Protein 9MRC (pdb70)

Structure (mmCIF, N/CA/C/O backbone):
data_9MRC
#
_entry.id   9MRC
#
_cell.length_a   84.290
_cell.length_b   96.930
_cell.length_c   65.750
_cell.angle_alpha   90.000
_cell.angle_beta   90.000
_cell.angle_gamma   90.000
#
_symmetry.space_group_name_H-M   'C 2 2 21'
#
loop_
_entity.id
_entity.type
_entity.pdbx_description
1 polymer 'exodeoxyribonuclease III'
2 water water
#
loop_
_atom_site.group_PDB
_atom_site.id
_atom_site.type_symbol
_atom_site.label_atom_id
_atom_site.label_alt_id
_atom_site.label_comp_id
_atom_site.label_asym_id
_atom_site.label_entity_id
_atom_site.label_seq_id
_atom_site.pdbx_PDB_ins_code
_atom_site.Cartn_x
_atom_site.Cartn_y
_atom_site.Cartn_z
_atom_site.occupancy
_atom_site.B_iso_or_equiv
_atom_site.auth_seq_id
_atom_site.auth_comp_id
_atom_site.auth_asym_id
_atom_site.auth_atom_id
_atom_site.pdbx_PDB_model_num
ATOM 1 N N . SER A 1 3 ? -31.68312 4.09709 -14.05488 1.000 39.81524 52 SER A N 1
ATOM 2 C CA . SER A 1 3 ? -30.94532 3.59194 -15.20760 1.000 34.21717 52 SER A CA 1
ATOM 3 C C . SER A 1 3 ? -31.27387 2.12472 -15.44290 1.000 32.76128 52 SER A C 1
ATOM 4 O O . SER A 1 3 ? -31.40642 1.32890 -14.50392 1.000 32.64583 52 SER A O 1
ATOM 11 N N . GLU A 1 4 ? -31.41906 1.76556 -16.71090 1.000 31.20652 53 GLU A N 1
ATOM 12 C CA . GLU A 1 4 ? -31.68792 0.39801 -17.11552 1.000 34.68112 53 GLU A CA 1
ATOM 13 C C . GLU A 1 4 ? -30.44189 -0.30505 -17.62515 1.000 33.39307 53 GLU A C 1
ATOM 14 O O . GLU A 1 4 ? -30.53431 -1.44656 -18.08772 1.000 34.70457 53 GLU A O 1
ATOM 26 N N . GLU A 1 5 ? -29.27950 0.34343 -17.55000 1.000 26.00488 54 GLU A N 1
ATOM 27 C CA . GLU A 1 5 ? -28.05228 -0.26832 -18.02743 1.000 20.40624 54 GLU A CA 1
ATOM 28 C C . GLU A 1 5 ? -27.51204 -1.26418 -17.01083 1.000 20.89058 54 GLU A C 1
ATOM 29 O O . GLU A 1 5 ? -27.77303 -1.18515 -15.80512 1.000 23.64299 54 GLU A O 1
ATOM 41 N N . GLU A 1 6 ? -26.76050 -2.22042 -17.52808 1.000 24.06533 55 GLU A N 1
ATOM 42 C CA . GLU A 1 6 ? -26.26755 -3.30976 -16.71330 1.000 21.96367 55 GLU A CA 1
ATOM 43 C C . GLU A 1 6 ? -25.23120 -2.83635 -15.71030 1.000 17.49565 55 GLU A C 1
ATOM 44 O O . GLU A 1 6 ? -24.35737 -2.02569 -16.01007 1.000 17.15832 55 GLU A O 1
ATOM 56 N N . THR A 1 7 ? -25.30891 -3.39170 -14.50854 1.000 16.43686 56 THR A N 1
ATOM 57 C CA . THR A 1 7 ? -24.28784 -3.21501 -13.50009 1.000 15.12212 56 THR A CA 1
ATOM 58 C C . THR A 1 7 ? -23.79391 -4.59562 -13.08184 1.000 15.76292 56 THR A C 1
ATOM 59 O O . THR A 1 7 ? -24.58380 -5.53068 -12.95471 1.000 18.39223 56 THR A O 1
ATOM 70 N N . LEU A 1 8 ? -22.48010 -4.72827 -12.94750 1.000 14.03862 57 LEU A N 1
ATOM 71 C CA . LEU A 1 8 ? -21.87240 -5.95360 -12.46180 1.000 15.04712 57 LEU A CA 1
ATOM 72 C C . LEU A 1 8 ? -21.76841 -5.90026 -10.94252 1.000 18.34942 57 LEU A C 1
ATOM 73 O O . LEU A 1 8 ? -21.27787 -4.91165 -10.38951 1.000 16.13269 57 LEU A O 1
ATOM 89 N N . VAL A 1 9 ? -22.20915 -6.96513 -10.27233 1.000 13.32766 58 VAL A N 1
ATOM 90 C CA . VAL A 1 9 ? -22.08978 -7.07599 -8.81657 1.000 12.15725 58 VAL A CA 1
ATOM 91 C C . VAL A 1 9 ? -21.22948 -8.29462 -8.51976 1.000 13.10127 58 VAL A C 1
ATOM 92 O O . VAL A 1 9 ? -21.67987 -9.43189 -8.70431 1.000 14.49422 58 VAL A O 1
ATOM 105 N N . PHE A 1 10 ? -2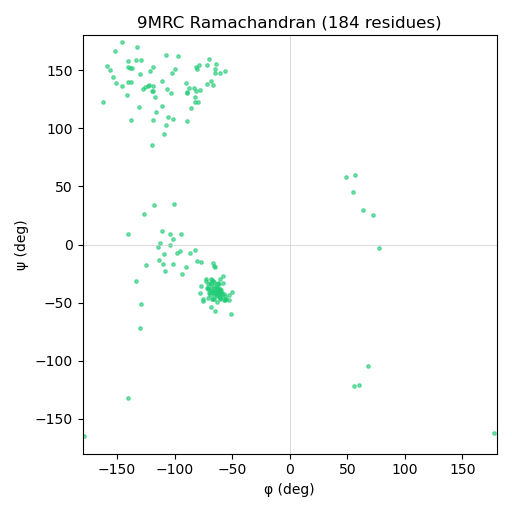0.00012 -8.06130 -8.07926 1.000 13.27112 59 PHE A N 1
ATOM 106 C CA . PHE A 1 10 ? -19.09422 -9.12715 -7.67677 1.000 14.82056 59 PHE A CA 1
ATOM 107 C C . PHE A 1 10 ? -19.42319 -9.51899 -6.23742 1.000 14.26288 59 PHE A C 1
ATOM 108 O O . PHE A 1 10 ? -19.52774 -8.65378 -5.38213 1.000 14.67797 59 PHE A O 1
ATOM 125 N N . PHE A 1 11 ? -19.65731 -10.80992 -5.99621 1.000 14.16433 60 PHE A N 1
ATOM 126 C CA . PHE A 1 11 ? -20.05891 -11.25036 -4.66182 1.000 15.66790 60 PHE A CA 1
ATOM 127 C C . PHE A 1 11 ? -19.24246 -12.46391 -4.26556 1.000 14.03363 60 PHE A C 1
ATOM 128 O O . PHE A 1 11 ? -18.68156 -13.16616 -5.11252 1.000 13.57108 60 PHE A O 1
ATOM 145 N N . ASP A 1 12 ? -19.17510 -12.68572 -2.95552 1.000 14.34716 61 ASP A N 1
ATOM 146 C CA . ASP A 1 12 ? -18.37134 -13.74607 -2.39165 1.000 12.39441 61 ASP A CA 1
ATOM 147 C C . ASP A 1 12 ? -18.90895 -14.05595 -1.01006 1.000 15.71118 61 ASP A C 1
ATOM 148 O O . ASP A 1 12 ? -19.54054 -13.21655 -0.36660 1.000 13.75499 61 ASP A O 1
ATOM 157 N N . LEU A 1 13 ? -18.68058 -15.28861 -0.59916 1.000 15.95933 62 LEU A N 1
ATOM 158 C CA . LEU A 1 13 ? -19.06038 -15.79523 0.71685 1.000 16.80055 62 LEU A CA 1
ATOM 159 C C . LEU A 1 13 ? -17.82531 -16.29329 1.44064 1.000 17.64640 62 LEU A C 1
ATOM 160 O O . LEU A 1 13 ? -16.90604 -16.81198 0.80925 1.000 19.31760 62 LEU A O 1
ATOM 176 N N . GLU A 1 14 ? -17.83316 -16.19369 2.76043 1.000 16.02555 63 GLU A N 1
ATOM 177 C CA . GLU A 1 14 ? -17.03507 -17.05487 3.59918 1.000 15.69262 63 GLU A CA 1
ATOM 178 C C . GLU A 1 14 ? -18.00982 -17.95909 4.33854 1.000 14.48625 63 GLU A C 1
ATOM 179 O O . GLU A 1 14 ? -19.09175 -17.52092 4.74086 1.000 14.57957 63 GLU A O 1
ATOM 191 N N . THR A 1 15 ? -17.63283 -19.21478 4.49202 1.000 14.50221 64 THR A N 1
ATOM 192 C CA . THR A 1 15 ? -18.56593 -20.24170 4.93971 1.000 18.21738 64 THR A CA 1
ATOM 193 C C . THR A 1 15 ? -17.93850 -21.07749 6.03831 1.000 16.30151 64 THR A C 1
ATOM 194 O O . THR A 1 15 ? -16.73014 -21.03072 6.27973 1.000 15.95679 64 THR A O 1
ATOM 205 N N . THR A 1 16 ? -18.77062 -21.91791 6.66361 1.000 16.00846 65 THR A N 1
ATOM 206 C CA . THR A 1 16 ? -18.30246 -22.74406 7.78222 1.000 14.79267 65 THR A CA 1
ATOM 207 C C . THR A 1 16 ? -17.54977 -23.98271 7.33647 1.000 17.17737 65 THR A C 1
ATOM 208 O O . THR A 1 16 ? -16.89243 -24.62639 8.16177 1.000 17.05528 65 THR A O 1
ATOM 219 N N . GLY A 1 17 ? -17.64539 -24.34087 6.06666 1.000 17.77356 66 GLY A N 1
ATOM 220 C CA . GLY A 1 17 ? -16.99617 -25.52599 5.57832 1.000 17.64579 66 GLY A CA 1
ATOM 221 C C . GLY A 1 17 ? -17.23994 -25.67027 4.09255 1.000 20.02332 66 GLY A C 1
ATOM 222 O O . GLY A 1 17 ? -17.71533 -24.75457 3.42390 1.000 19.05935 66 GLY A O 1
ATOM 226 N N . LEU A 1 18 ? -16.96234 -26.86160 3.59325 1.000 20.08400 67 LEU A N 1
ATOM 227 C CA . LEU A 1 18 ? -16.94710 -27.08397 2.15287 1.000 20.62101 67 LEU A CA 1
ATOM 228 C C . LEU A 1 18 ? -18.15789 -27.82858 1.60794 1.000 20.35961 67 LEU A C 1
ATOM 229 O O . LEU A 1 18 ? -18.23045 -28.04049 0.39426 1.000 19.22003 67 LEU A O 1
ATOM 245 N N . ASP A 1 19 ? -19.11756 -28.21475 2.44886 1.000 19.79910 68 ASP A N 1
ATOM 246 C CA . ASP A 1 19 ? -20.27154 -28.98720 2.00609 1.000 20.79422 68 ASP A CA 1
ATOM 247 C C . ASP A 1 19 ? -21.36219 -28.00949 1.58862 1.000 18.42156 68 ASP A C 1
ATOM 248 O O . ASP A 1 19 ? -22.00051 -27.37627 2.43144 1.000 18.50426 68 ASP A O 1
ATOM 257 N N . THR A 1 20 ? -21.57431 -27.87633 0.27660 1.000 17.13284 69 THR A N 1
ATOM 258 C CA . THR A 1 20 ? -22.49725 -26.84976 -0.19651 1.000 18.36385 69 THR A CA 1
ATOM 259 C C . THR A 1 20 ? -23.93375 -27.10971 0.21472 1.000 16.84994 69 THR A C 1
ATOM 260 O O . THR A 1 20 ? -24.76365 -26.19849 0.10965 1.000 16.36609 69 THR A O 1
ATOM 271 N N . SER A 1 21 ? -24.26781 -28.34777 0.60308 1.000 19.14256 70 SER A N 1
ATOM 272 C CA . SER A 1 21 ? -25.61270 -28.66031 1.02016 1.000 17.80576 70 SER A CA 1
ATOM 273 C C . SER A 1 21 ? -25.84787 -28.38162 2.49762 1.000 16.26878 70 SER A C 1
ATOM 274 O O . SER A 1 21 ? -27.00864 -28.42978 2.93536 1.000 17.34745 70 SER A O 1
ATOM 282 N N . ARG A 1 22 ? -24.79458 -28.03432 3.24146 1.000 18.00046 71 ARG A N 1
ATOM 283 C CA . ARG A 1 22 ? -24.90686 -27.89663 4.68423 1.000 20.26172 71 ARG A CA 1
ATOM 284 C C . ARG A 1 22 ? -24.28111 -26.64766 5.29408 1.000 17.91706 71 ARG A C 1
ATOM 285 O O . ARG A 1 22 ? -24.75837 -26.16414 6.32683 1.000 16.13733 71 ARG A O 1
ATOM 306 N N . CYS A 1 23 ? -23.20628 -26.14444 4.70691 1.000 20.05490 72 CYS A N 1
ATOM 307 C CA . CYS A 1 23 ? -22.42182 -25.11175 5.38048 1.000 17.10621 72 CYS A CA 1
ATOM 308 C C . CYS A 1 23 ? -23.26289 -23.85247 5.53566 1.000 15.44110 72 CYS A C 1
ATOM 309 O O . CYS A 1 23 ? -24.19515 -23.59347 4.76393 1.000 16.11967 72 CYS A O 1
ATOM 317 N N . ASP A 1 24 ? -22.96769 -23.09181 6.58505 1.000 12.66719 73 ASP A N 1
ATOM 318 C CA . ASP A 1 24 ? -23.59751 -21.80614 6.80026 1.000 12.91243 73 ASP A CA 1
ATOM 319 C C . ASP A 1 24 ? -22.68077 -20.70342 6.27536 1.000 15.44157 73 ASP A C 1
ATOM 320 O O . ASP A 1 24 ? -21.47478 -20.89198 6.04782 1.000 15.93432 73 ASP A O 1
ATOM 329 N N . ILE A 1 25 ? -23.27142 -19.55489 6.06809 1.000 14.16136 74 ILE A N 1
ATOM 330 C CA . ILE A 1 25 ? -22.54574 -18.36329 5.62688 1.000 14.82585 74 ILE A CA 1
ATOM 331 C C . ILE A 1 25 ? -22.05635 -17.59126 6.85215 1.000 17.94810 74 ILE A C 1
ATOM 332 O O . ILE A 1 25 ? -22.83631 -17.31374 7.77131 1.000 18.38741 74 ILE A O 1
ATOM 348 N N . VAL A 1 26 ? -20.77040 -17.23360 6.86263 1.000 12.72627 75 VAL A N 1
ATOM 349 C CA . VAL A 1 26 ? -20.23023 -16.40436 7.92808 1.000 12.58239 75 VAL A CA 1
ATOM 350 C C . VAL A 1 26 ? -19.91787 -15.00716 7.44300 1.000 14.65047 75 VAL A C 1
ATOM 351 O O . VAL A 1 26 ? -19.88110 -14.08053 8.26836 1.000 15.42940 75 VAL A O 1
ATOM 364 N N . GLN A 1 27 ? -19.71754 -14.81622 6.13831 1.000 14.85114 76 GLN A N 1
ATOM 365 C CA . GLN A 1 27 ? -19.48779 -13.49319 5.57581 1.000 13.25391 76 GLN A CA 1
ATOM 366 C C . GLN A 1 27 ? -20.12269 -13.44794 4.19778 1.000 10.66564 76 GLN A C 1
ATOM 367 O O . GLN A 1 27 ? -20.03483 -14.41117 3.42758 1.000 14.17545 76 GLN A O 1
ATOM 381 N N . LEU A 1 28 ? -20.81075 -12.34061 3.91720 1.000 12.85775 77 LEU A N 1
ATOM 382 C CA . LEU A 1 28 ? -21.50910 -12.13568 2.66674 1.000 14.87837 77 LEU A CA 1
ATOM 383 C C . LEU A 1 28 ? -21.08467 -10.75927 2.18755 1.000 13.60206 77 LEU A C 1
ATOM 384 O O . LEU A 1 28 ? -21.28565 -9.77729 2.90096 1.000 14.24132 77 LEU A O 1
ATOM 400 N N . SER A 1 29 ? -20.45308 -10.69379 1.03079 1.000 12.57827 78 SER A N 1
ATOM 401 C CA . SER A 1 29 ? -19.87156 -9.44175 0.56902 1.000 13.50703 78 SER A CA 1
ATOM 402 C C . SER A 1 29 ? -20.11500 -9.25838 -0.91696 1.000 13.08484 78 SER A C 1
ATOM 403 O O . SER A 1 29 ? -20.25389 -10.22929 -1.66147 1.000 13.56065 78 SER A O 1
ATOM 411 N N . ALA A 1 30 ? -20.17279 -7.98687 -1.32513 1.000 11.17403 79 ALA A N 1
ATOM 412 C CA . ALA A 1 30 ? -20.43320 -7.66370 -2.72595 1.000 12.58246 79 ALA A CA 1
ATOM 413 C C . ALA A 1 30 ? -19.87306 -6.26847 -2.99340 1.000 13.19380 79 ALA A C 1
ATOM 414 O O . ALA A 1 30 ? -19.88965 -5.39337 -2.12866 1.000 14.64046 79 ALA A O 1
ATOM 421 N N . ILE A 1 31 ? -19.45161 -6.05138 -4.23866 1.000 12.71606 80 ILE A N 1
ATOM 422 C CA . ILE A 1 31 ? -19.04884 -4.72870 -4.68351 1.000 12.06204 80 ILE A CA 1
ATOM 423 C C . ILE A 1 31 ? -19.61447 -4.51570 -6.08693 1.000 14.85242 80 ILE A C 1
ATOM 424 O O . ILE A 1 31 ? -19.69867 -5.45070 -6.89448 1.000 14.27036 80 ILE A O 1
ATOM 440 N N . SER A 1 32 ? -20.09684 -3.31392 -6.33626 1.000 14.59262 81 SER A N 1
ATOM 441 C CA . SER A 1 32 ? -20.58659 -2.93933 -7.66351 1.000 14.48453 81 SER A CA 1
ATOM 442 C C . SER A 1 32 ? -20.07975 -1.53725 -7.93235 1.000 15.25601 81 SER A C 1
ATOM 443 O O . SER A 1 32 ? -20.56269 -0.58809 -7.31527 1.000 17.21567 81 SER A O 1
ATOM 451 N N . GLY A 1 33 ? -19.10305 -1.41196 -8.81806 1.000 18.22686 82 GLY A N 1
ATOM 452 C CA . GLY A 1 33 ? -18.43682 -0.11662 -8.95451 1.000 17.56856 82 GLY A CA 1
ATOM 453 C C . GLY A 1 33 ? -17.80215 0.25941 -7.61764 1.000 18.74747 82 GLY A C 1
ATOM 454 O O . GLY A 1 33 ? -16.93438 -0.44522 -7.09477 1.000 17.44928 82 GLY A O 1
ATOM 458 N N . ALA A 1 34 ? -18.20718 1.39430 -7.05761 1.000 16.28575 83 ALA A N 1
ATOM 459 C CA . ALA A 1 34 ? -17.67477 1.83774 -5.77238 1.000 15.29669 83 ALA A CA 1
ATOM 460 C C . ALA A 1 34 ? -18.55096 1.43233 -4.58932 1.000 19.47233 83 ALA A C 1
ATOM 461 O O . ALA A 1 34 ? -18.17206 1.68422 -3.43264 1.000 18.32472 83 ALA A O 1
ATOM 468 N N . GLN A 1 35 ? -19.71782 0.85137 -4.84777 1.000 14.96178 84 GLN A N 1
ATOM 469 C CA . GLN A 1 35 ? -20.67753 0.51958 -3.80398 1.000 13.53758 84 GLN A CA 1
ATOM 470 C C . GLN A 1 35 ? -20.26187 -0.79504 -3.17143 1.000 13.69913 84 GLN A C 1
ATOM 471 O O . GLN A 1 35 ? -19.99701 -1.76412 -3.88410 1.000 13.79464 84 GLN A O 1
ATOM 485 N N . VAL A 1 36 ? -20.22550 -0.84016 -1.83494 1.000 13.83436 85 VAL A N 1
ATOM 486 C CA . VAL A 1 36 ? -19.76685 -2.03670 -1.12885 1.000 14.65341 85 VAL A CA 1
ATOM 487 C C . VAL A 1 36 ? -20.79706 -2.46207 -0.09695 1.000 13.76197 85 VAL A C 1
ATOM 488 O O . VAL A 1 36 ? -21.32933 -1.61577 0.63028 1.000 12.41177 85 VAL A O 1
ATOM 501 N N . PHE A 1 37 ? -21.09879 -3.76528 -0.08093 1.000 14.89078 86 PHE A N 1
ATOM 502 C CA . PHE A 1 37 ? -21.92617 -4.43618 0.90828 1.000 14.79458 86 PHE A CA 1
ATOM 503 C C . PHE A 1 37 ? -21.08571 -5.50457 1.57485 1.000 14.96688 86 PHE A C 1
ATOM 504 O O . PHE A 1 37 ? -20.40620 -6.27310 0.89071 1.000 13.53827 86 PHE A O 1
ATOM 521 N N . SER A 1 38 ? -21.10075 -5.56949 2.89724 1.000 13.62311 87 SER A N 1
ATOM 522 C CA . SER A 1 38 ? -20.34238 -6.64881 3.52588 1.000 15.12068 87 SER A CA 1
ATOM 523 C C . SER A 1 38 ? -20.81574 -6.82804 4.93934 1.000 14.00855 87 SER A C 1
ATOM 524 O O . SER A 1 38 ? -20.78364 -5.87618 5.72819 1.000 15.69013 87 SER A O 1
ATOM 532 N N . VAL A 1 39 ? -21.25660 -8.04436 5.26907 1.000 15.77573 88 VAL A N 1
ATOM 533 C CA . VAL A 1 39 ? -21.71658 -8.31296 6.61693 1.000 14.77965 88 VAL A CA 1
ATOM 534 C C . VAL A 1 39 ? -21.18352 -9.66023 7.06294 1.000 16.87233 88 VAL A C 1
ATOM 535 O O . VAL A 1 39 ? -20.90233 -10.55359 6.25664 1.000 15.02218 88 VAL A O 1
ATOM 548 N N . TYR A 1 40 ? -21.01296 -9.77411 8.35868 1.000 13.37971 89 TYR A N 1
ATOM 549 C CA . TYR A 1 40 ? -20.71435 -11.02408 9.01523 1.000 16.83198 89 TYR A CA 1
ATOM 550 C C . TYR A 1 40 ? -21.99017 -11.58557 9.61857 1.000 14.66462 89 TYR A C 1
ATOM 551 O O . TYR A 1 40 ? -22.87398 -10.84040 10.03179 1.000 15.20021 89 TYR A O 1
ATOM 569 N N . LEU A 1 41 ? -22.04941 -12.90376 9.70825 1.000 16.53154 90 LEU A N 1
ATOM 570 C CA . LEU A 1 41 ? -23.18227 -13.61047 10.28965 1.000 16.07789 90 LEU A CA 1
ATOM 571 C C . LEU A 1 41 ? -22.66118 -14.60709 11.31698 1.000 16.99932 90 LEU A C 1
ATOM 572 O O . LEU A 1 41 ? -21.58672 -15.18867 11.14569 1.000 16.30256 90 LEU A O 1
ATOM 588 N N . LEU A 1 42 ? -23.44593 -14.82805 12.37084 1.000 14.47487 91 LEU A N 1
ATOM 589 C CA . LEU A 1 42 ? -23.09084 -15.81704 13.36379 1.000 17.14836 91 LEU A CA 1
ATOM 590 C C . LEU A 1 42 ? -23.61172 -17.16420 12.87923 1.000 16.28040 91 LEU A C 1
ATOM 591 O O . LEU A 1 42 ? -24.83207 -17.32252 12.70076 1.000 17.75790 91 LEU A O 1
ATOM 607 N N . PRO A 1 43 ? -22.75298 -18.13402 12.63160 1.000 15.62828 92 PRO A N 1
ATOM 608 C CA . PRO A 1 43 ? -23.23132 -19.37470 12.01350 1.000 15.50794 92 PRO A CA 1
ATOM 609 C C . PRO A 1 43 ? -24.05039 -20.20395 12.97894 1.000 19.39054 92 PRO A C 1
ATOM 610 O O . PRO A 1 43 ? -23.88703 -20.12560 14.20136 1.000 17.26880 92 PRO A O 1
ATOM 621 N N . ARG A 1 44 ? -24.92952 -21.01199 12.40263 1.000 16.12142 93 ARG A N 1
ATOM 622 C CA . ARG A 1 44 ? -25.78265 -21.93552 13.12270 1.000 20.16155 93 ARG A CA 1
ATOM 623 C C . ARG A 1 44 ? -25.17000 -23.32035 13.19035 1.000 19.17909 93 ARG A C 1
ATOM 624 O O . ARG A 1 44 ? -25.82216 -24.26597 13.64310 1.000 21.51055 93 ARG A O 1
ATOM 645 N N . CYS A 1 45 ? -23.92316 -23.45493 12.77310 1.000 18.29496 94 CYS A N 1
ATOM 646 C CA . CYS A 1 45 ? -23.21094 -24.72114 12.83586 1.000 17.08768 94 CYS A CA 1
ATOM 647 C C . CYS A 1 45 ? -21.75618 -24.41380 13.12394 1.000 17.72768 94 CYS A C 1
ATOM 648 O O . CYS A 1 45 ? -21.32139 -23.24904 13.12164 1.000 21.56310 94 CYS A O 1
ATOM 656 N N . CYS A 1 46 ? -20.99587 -25.47616 13.33196 1.000 15.21763 95 CYS A N 1
ATOM 657 C CA . CYS A 1 46 ? -19.58749 -25.33932 13.66829 1.000 15.54529 95 CYS A CA 1
ATOM 658 C C . CYS A 1 46 ? -18.78827 -24.88525 12.45591 1.000 23.79284 95 CYS A C 1
ATOM 659 O O . CYS A 1 46 ? -19.02140 -25.32046 11.33231 1.000 18.88990 95 CYS A O 1
ATOM 667 N N . ILE A 1 47 ? -17.86267 -23.96752 12.68712 1.000 18.14562 96 ILE A N 1
ATOM 668 C CA . ILE A 1 47 ? -16.84503 -23.63073 11.70408 1.000 17.09610 96 ILE A CA 1
ATOM 669 C C . ILE A 1 47 ? -15.74308 -24.66323 11.82541 1.000 21.64286 96 ILE A C 1
ATOM 670 O O . ILE A 1 47 ? -15.14475 -24.82001 12.89842 1.000 20.65815 96 ILE A O 1
ATOM 686 N N . THR A 1 48 ? -15.45275 -25.34839 10.72173 1.000 19.42932 97 THR A N 1
ATOM 687 C CA . THR A 1 48 ? -14.41821 -26.36042 10.74640 1.000 19.79090 97 THR A CA 1
ATOM 688 C C . THR A 1 48 ? -13.05751 -25.74410 11.03436 1.000 20.96302 97 THR A C 1
ATOM 689 O O . THR A 1 48 ? -12.79394 -24.57165 10.76980 1.000 20.30257 97 THR A O 1
ATOM 700 N N . GLU A 1 49 ? -12.16888 -26.57628 11.56989 1.000 22.40555 98 GLU A N 1
ATOM 701 C CA . GLU A 1 49 ? -10.79966 -26.13200 11.80498 1.000 28.97762 98 GLU A CA 1
ATOM 702 C C . GLU A 1 49 ? -10.17671 -25.63387 10.51525 1.000 28.68970 98 GLU A C 1
ATOM 703 O O . GLU A 1 49 ? -9.56850 -24.56414 10.49581 1.000 26.47050 98 GLU A O 1
ATOM 715 N N . GLY A 1 50 ? -10.37649 -26.36561 9.41796 1.000 25.37138 99 GLY A N 1
ATOM 716 C CA . GLY A 1 50 ? -9.84310 -25.94106 8.13105 1.000 27.87423 99 GLY A CA 1
ATOM 717 C C . GLY A 1 50 ? -10.39629 -24.61312 7.65686 1.000 29.95049 99 GLY A C 1
ATOM 718 O O . GLY A 1 50 ? -9.66061 -23.78817 7.11101 1.000 26.60722 99 GLY A O 1
ATOM 722 N N . ALA A 1 51 ? -11.70140 -24.38908 7.83524 1.000 22.41355 100 ALA A N 1
ATOM 723 C CA . ALA A 1 51 ? -12.27339 -23.09664 7.46705 1.000 21.69523 100 ALA A CA 1
ATOM 724 C C . ALA A 1 51 ? -11.66185 -21.97801 8.29872 1.000 25.74146 100 ALA A C 1
ATOM 725 O O . ALA A 1 51 ? -11.31713 -20.92388 7.77398 1.000 23.85477 100 ALA A O 1
ATOM 732 N N . SER A 1 52 ? -11.45771 -22.22138 9.59591 1.000 21.82672 101 SER A N 1
ATOM 733 C CA . SER A 1 52 ? -10.82182 -21.22286 10.44466 1.000 23.38973 101 SER A CA 1
ATOM 734 C C . SER A 1 52 ? -9.37840 -20.95494 10.02999 1.000 22.74113 101 SER A C 1
ATOM 735 O O . SER A 1 52 ? -8.92237 -19.80802 10.11259 1.000 25.54943 101 SER A O 1
ATOM 743 N N . GLN A 1 53 ? -8.64055 -21.99339 9.60864 1.000 23.19085 102 GLN A N 1
ATOM 744 C CA . GLN A 1 53 ? -7.26165 -21.77961 9.17579 1.000 27.58126 102 GLN A CA 1
ATOM 745 C C . GLN A 1 53 ? -7.22183 -20.87746 7.94505 1.000 31.36853 102 GLN A C 1
ATOM 746 O O . GLN A 1 53 ? -6.33762 -20.02733 7.81462 1.000 31.68121 102 GLN A O 1
ATOM 760 N N . VAL A 1 54 ? -8.19504 -21.03275 7.04532 1.000 28.06402 103 VAL A N 1
ATOM 761 C CA . VAL A 1 54 ? -8.19647 -20.27540 5.79539 1.000 29.27320 103 VAL A CA 1
ATOM 762 C C . VAL A 1 54 ? -8.67923 -18.84178 5.99108 1.000 26.56956 103 VAL A C 1
ATOM 763 O O . VAL A 1 54 ? -8.15311 -17.90358 5.36628 1.000 29.71692 103 VAL A O 1
ATOM 776 N N . THR A 1 55 ? -9.72614 -18.63633 6.79397 1.000 23.67375 104 THR A N 1
ATOM 777 C CA . THR A 1 55 ? -10.33254 -17.32070 6.91172 1.000 22.32733 104 THR A CA 1
ATOM 778 C C . THR A 1 55 ? -9.91931 -16.57033 8.17487 1.000 23.33869 104 THR A C 1
ATOM 779 O O . THR A 1 55 ? -10.16285 -15.36733 8.27238 1.000 24.26551 104 THR A O 1
ATOM 790 N N . GLY A 1 56 ? -9.36218 -17.25931 9.16189 1.000 20.84552 105 GLY A N 1
ATOM 791 C CA . GLY A 1 56 ? -9.15656 -16.65913 10.44417 1.000 21.65554 105 GLY A CA 1
ATOM 792 C C . GLY A 1 56 ? -10.39002 -16.55005 11.30086 1.000 24.22192 105 GLY A C 1
ATOM 793 O O . GLY A 1 56 ? -10.28689 -16.08992 12.45455 1.000 22.47054 105 GLY A O 1
ATOM 797 N N . LEU A 1 57 ? -11.55288 -16.94619 10.78593 1.000 20.11441 106 LEU A N 1
ATOM 798 C CA . LEU A 1 57 ? -12.81007 -16.77689 11.50651 1.000 22.53549 106 LEU A CA 1
ATOM 799 C C . LEU A 1 57 ? -13.06428 -17.97064 12.41502 1.000 19.50453 106 LEU A C 1
ATOM 800 O O . LEU A 1 57 ? -12.89644 -19.12064 11.99842 1.000 20.06954 106 LEU A O 1
ATOM 816 N N . TRP A 1 58 ? -13.46746 -17.68925 13.64639 1.000 17.85090 107 TRP A N 1
ATOM 817 C CA . TRP A 1 58 ? -13.81532 -18.72498 14.60132 1.000 19.18122 107 TRP A CA 1
ATOM 818 C C . TRP A 1 58 ? -14.84250 -18.14112 15.55393 1.000 19.12829 107 TRP A C 1
ATOM 819 O O . TRP A 1 58 ? -15.07533 -16.92845 15.58503 1.000 17.68720 107 TRP A O 1
ATOM 840 N N . VAL A 1 59 ? -15.48279 -19.01414 16.32623 1.000 17.25002 108 VAL A N 1
ATOM 841 C CA . VAL A 1 59 ? -16.55036 -18.61676 17.22516 1.000 19.51953 108 VAL A CA 1
ATOM 842 C C . VAL A 1 59 ? -16.12271 -18.90679 18.65796 1.000 21.66355 108 VAL A C 1
ATOM 843 O O . VAL A 1 59 ? -15.71641 -20.02867 18.98583 1.000 21.52315 108 VAL A O 1
ATOM 856 N N . ASP A 1 60 ? -16.21227 -17.88200 19.49428 1.000 22.06263 109 ASP A N 1
ATOM 857 C CA . ASP A 1 60 ? -15.95555 -17.96472 20.93634 1.000 23.99211 109 ASP A CA 1
ATOM 858 C C . ASP A 1 60 ? -17.32927 -17.80806 21.57248 1.000 19.87727 109 ASP A C 1
ATOM 859 O O . ASP A 1 60 ? -17.82106 -16.68625 21.76118 1.000 23.72124 109 ASP A O 1
ATOM 868 N N . GLY A 1 61 ? -17.97103 -18.93567 21.86705 1.000 25.02415 110 GLY A N 1
ATOM 869 C CA . GLY A 1 61 ? -19.30094 -18.90561 22.44214 1.000 24.44062 110 GLY A CA 1
ATOM 870 C C . GLY A 1 61 ? -20.34086 -18.39290 21.47104 1.000 22.55462 110 GLY A C 1
ATOM 871 O O . GLY A 1 61 ? -20.77507 -19.12086 20.56674 1.000 22.66551 110 GLY A O 1
ATOM 875 N N . SER A 1 62 ? -20.77501 -17.14797 21.66947 1.000 20.16687 111 SER A N 1
ATOM 876 C CA . SER A 1 62 ? -21.70923 -16.46849 20.78034 1.000 22.69154 111 SER A CA 1
ATOM 877 C C . SER A 1 62 ? -21.02741 -15.32956 20.02963 1.000 21.09097 111 SER A C 1
ATOM 878 O O . SER A 1 62 ? -21.69924 -14.52534 19.37884 1.000 18.68900 111 SER A O 1
ATOM 886 N N . THR A 1 63 ? -19.71353 -15.25643 20.09137 1.000 23.58047 112 THR A N 1
ATOM 887 C CA . THR A 1 63 ? -18.98061 -14.12399 19.53788 1.000 20.75011 112 THR A CA 1
ATOM 888 C C . THR A 1 63 ? -18.19147 -14.57235 18.31584 1.000 18.13118 112 THR A C 1
ATOM 889 O O . THR A 1 63 ? -17.35075 -15.45932 18.41266 1.000 21.49029 112 THR A O 1
ATOM 900 N N . LEU A 1 64 ? -18.47604 -13.98956 17.16159 1.000 18.22539 113 LEU A N 1
ATOM 901 C CA . LEU A 1 64 ? -17.65855 -14.29575 16.00067 1.000 17.19043 113 LEU A CA 1
ATOM 902 C C . LEU A 1 64 ? -16.35193 -13.51176 16.10450 1.000 18.71315 113 LEU A C 1
ATOM 903 O O . LEU A 1 64 ? -16.35765 -12.29421 16.37065 1.000 18.74694 113 LEU A O 1
ATOM 919 N N . MET A 1 65 ? -15.24818 -14.20287 15.87526 1.000 20.59955 114 MET A N 1
ATOM 920 C CA . MET A 1 65 ? -13.91577 -13.63325 15.94603 1.000 20.09893 114 MET A CA 1
ATOM 921 C C . MET A 1 65 ? -13.20624 -13.72889 14.61286 1.000 22.75435 114 MET A C 1
ATOM 922 O O . MET A 1 65 ? -13.27005 -14.75597 13.93193 1.000 20.38057 114 MET A O 1
ATOM 936 N N . LEU A 1 66 ? -12.53977 -12.64033 14.24097 1.000 20.24440 115 LEU A N 1
ATOM 937 C CA . LEU A 1 66 ? -11.55835 -12.65338 13.15741 1.000 25.35429 115 LEU A CA 1
ATOM 938 C C . LEU A 1 66 ? -10.20002 -12.53521 13.83715 1.000 26.56280 115 LEU A C 1
ATOM 939 O O . LEU A 1 66 ? -9.82030 -11.45786 14.30443 1.000 25.94401 115 LEU A O 1
ATOM 955 N N . ARG A 1 67 ? -9.49873 -13.64707 13.92883 1.000 25.75528 116 ARG A N 1
ATOM 956 C CA . ARG A 1 67 ? -8.20911 -13.75130 14.63271 1.000 31.04824 116 ARG A CA 1
ATOM 957 C C . ARG A 1 67 ? -8.41869 -13.26916 16.05349 1.000 33.40333 116 ARG A C 1
ATOM 958 O O . ARG A 1 67 ? -9.27969 -13.83465 16.75938 1.000 27.06566 116 ARG A O 1
ATOM 979 N N . GLU A 1 68 ? -7.71168 -12.25804 16.52999 1.000 28.30502 117 GLU A N 1
ATOM 980 C CA . GLU A 1 68 ? -7.77706 -11.85937 17.91356 1.000 33.21439 117 GLU A CA 1
ATOM 981 C C . GLU A 1 68 ? -8.96378 -10.96152 18.21980 1.000 33.75609 117 GLU A C 1
ATOM 982 O O . GLU A 1 68 ? -9.17071 -10.63160 19.39329 1.000 32.09636 117 GLU A O 1
ATOM 994 N N . ARG A 1 69 ? -9.74185 -10.55658 17.21761 1.000 27.05525 118 ARG A N 1
ATOM 995 C CA . ARG A 1 69 ? -10.69720 -9.47142 17.37377 1.000 34.24851 118 ARG A CA 1
ATOM 996 C C . ARG A 1 69 ? -12.12494 -9.93880 17.13277 1.000 27.39991 118 ARG A C 1
ATOM 997 O O . ARG A 1 69 ? -12.40116 -10.56782 16.10067 1.000 25.19121 118 ARG A O 1
ATOM 1018 N N . PRO A 1 70 ? -13.05874 -9.60546 18.01797 1.000 25.93656 119 PRO A N 1
ATOM 1019 C CA . PRO A 1 70 ? -14.47712 -9.79508 17.68891 1.000 25.49048 119 PRO A CA 1
ATOM 1020 C C . PRO A 1 70 ? -14.86430 -8.97830 16.46630 1.000 28.28871 119 PRO A C 1
ATOM 1021 O O . PRO A 1 70 ? -14.33127 -7.89211 16.22602 1.000 22.54165 119 PRO A O 1
ATOM 1032 N N . VAL A 1 71 ? -15.80493 -9.51509 15.68137 1.000 22.48416 120 VAL A N 1
ATOM 1033 C CA . VAL A 1 71 ? -16.45218 -8.75336 14.62283 1.000 18.48112 120 VAL A CA 1
ATOM 1034 C C . VAL A 1 71 ? -17.94093 -8.70064 14.94424 1.000 21.57607 120 VAL A C 1
ATOM 1035 O O . VAL A 1 71 ? -18.48523 -9.60414 15.57999 1.000 27.11541 120 VAL A O 1
ATOM 1048 N N . GLN A 1 72 ? -18.60801 -7.65196 14.47641 1.000 22.03334 121 GLN A N 1
ATOM 1049 C CA . GLN A 1 72 ? -20.04250 -7.53822 14.68744 1.000 24.89531 121 GLN A CA 1
ATOM 1050 C C . GLN A 1 72 ? -20.77528 -8.34840 13.62885 1.000 20.12589 121 GLN A C 1
ATOM 1051 O O . GLN A 1 72 ? -20.43225 -8.29428 12.44124 1.000 20.63946 121 GLN A O 1
ATOM 1065 N N . THR A 1 73 ? -21.76645 -9.11809 14.06551 1.000 18.65537 122 THR A N 1
ATOM 1066 C CA . THR A 1 73 ? -22.59257 -9.90588 13.16064 1.000 16.10644 122 THR A CA 1
ATOM 1067 C C . THR A 1 73 ? -23.98447 -9.29922 13.04036 1.000 16.96789 122 THR A C 1
ATOM 1068 O O . THR A 1 73 ? -24.41079 -8.45301 13.83957 1.000 19.51796 122 THR A O 1
ATOM 1079 N N . VAL A 1 74 ? -24.67738 -9.72018 11.99231 1.000 14.82137 123 VAL A N 1
ATOM 1080 C CA . VAL A 1 74 ? -26.03630 -9.28543 11.67280 1.000 16.48051 123 VAL A CA 1
ATOM 1081 C C . VAL A 1 74 ? -26.86902 -10.55867 11.61789 1.000 16.86652 123 VAL A C 1
ATOM 1082 O O . VAL A 1 74 ? -26.38735 -11.55358 11.05946 1.000 19.40605 123 VAL A O 1
ATOM 1095 N N . PRO A 1 75 ? -28.09084 -10.59673 12.17481 1.000 17.15340 124 PRO A N 1
ATOM 1096 C CA . PRO A 1 75 ? -28.91661 -11.80841 12.03558 1.000 20.51557 124 PRO A CA 1
ATOM 1097 C C . PRO A 1 75 ? -29.10992 -12.17847 10.57916 1.000 20.04731 124 PRO A C 1
ATOM 1098 O O . PRO A 1 75 ? -29.12120 -11.32166 9.69558 1.000 18.15812 124 PRO A O 1
ATOM 1109 N N . HIS A 1 76 ? -29.25594 -13.48549 10.33426 1.000 16.78212 125 HIS A N 1
ATOM 1110 C CA . HIS A 1 76 ? -29.39180 -13.96655 8.95402 1.000 16.94096 125 HIS A CA 1
ATOM 1111 C C . HIS A 1 76 ? -30.48824 -13.24574 8.19052 1.000 16.58720 125 HIS A C 1
ATOM 1112 O O . HIS A 1 76 ? -30.29934 -12.84116 7.03706 1.000 17.11049 125 HIS A O 1
ATOM 1126 N N . GLN A 1 77 ? -31.66103 -13.11461 8.79490 1.000 17.55411 126 GLN A N 1
ATOM 1127 C CA . GLN A 1 77 ? -32.77387 -12.48330 8.08687 1.000 22.51382 126 GLN A CA 1
ATOM 1128 C C . GLN A 1 77 ? -32.38549 -11.09118 7.62346 1.000 20.62294 126 GLN A C 1
ATOM 1129 O O . GLN A 1 77 ? -32.61290 -10.71352 6.47013 1.000 18.17552 126 GLN A O 1
ATOM 1143 N N . GLN A 1 78 ? -31.81122 -10.31059 8.52468 1.000 19.47551 127 GLN A N 1
ATOM 1144 C CA . GLN A 1 78 ? -31.46199 -8.94209 8.19653 1.000 20.37012 127 GLN A CA 1
ATOM 1145 C C . GLN A 1 78 ? -30.29471 -8.89175 7.23356 1.000 19.99414 127 GLN A C 1
ATOM 1146 O O . GLN A 1 78 ? -30.22393 -7.96914 6.41179 1.000 16.14401 127 GLN A O 1
ATOM 1160 N N . ALA A 1 79 ? -29.36459 -9.85042 7.35064 1.000 18.01602 128 ALA A N 1
ATOM 1161 C CA . ALA A 1 79 ? -28.19464 -9.85436 6.48429 1.000 13.66691 128 ALA A CA 1
ATOM 1162 C C . ALA A 1 79 ? -28.60801 -10.11669 5.05223 1.000 16.14460 128 ALA A C 1
ATOM 1163 O O . ALA A 1 79 ? -28.17847 -9.41261 4.12455 1.000 16.88618 128 ALA A O 1
ATOM 1170 N N . LEU A 1 80 ? -29.46093 -11.12056 4.85546 1.000 17.29302 129 LEU A N 1
ATOM 1171 C CA . LEU A 1 80 ? -29.91025 -11.47524 3.52841 1.000 16.73523 129 LEU A CA 1
ATOM 1172 C C . LEU A 1 80 ? -30.80576 -10.39871 2.95414 1.000 16.60708 129 LEU A C 1
ATOM 1173 O O . LEU A 1 80 ? -30.71722 -10.08392 1.76894 1.000 15.95414 129 LEU A O 1
ATOM 1189 N N . THR A 1 81 ? -31.70032 -9.83653 3.77371 1.000 16.83756 130 THR A N 1
ATOM 1190 C CA . THR A 1 81 ? -32.53279 -8.73750 3.29437 1.000 17.09648 130 THR A CA 1
ATOM 1191 C C . THR A 1 81 ? -31.67170 -7.54307 2.89098 1.000 14.18976 130 THR A C 1
ATOM 1192 O O . THR A 1 81 ? -31.92774 -6.89771 1.86523 1.000 17.18605 130 THR A O 1
ATOM 1203 N N . GLY A 1 82 ? -30.61266 -7.26982 3.65120 1.000 17.87931 131 G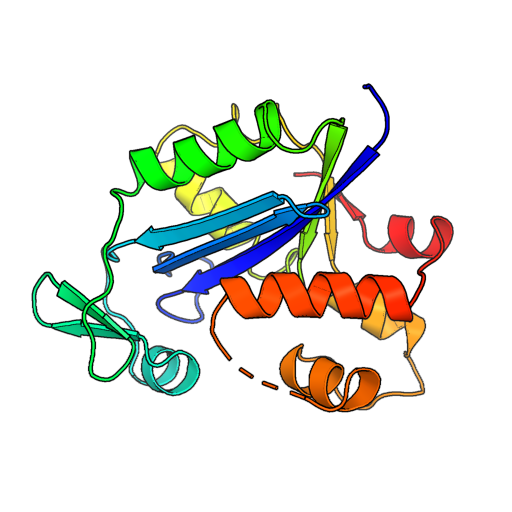LY A N 1
ATOM 1204 C CA . GLY A 1 82 ? -29.73521 -6.16641 3.29407 1.000 16.22305 131 GLY A CA 1
ATOM 1205 C C . GLY A 1 82 ? -29.08804 -6.36896 1.94147 1.000 16.77897 131 GLY A C 1
ATOM 1206 O O . GLY A 1 82 ? -28.95414 -5.43860 1.15683 1.000 16.67275 131 GLY A O 1
ATOM 1210 N N . PHE A 1 83 ? -28.67104 -7.59398 1.64183 1.000 15.53090 132 PHE A N 1
ATOM 1211 C CA . PHE A 1 83 ? -28.07896 -7.83877 0.32775 1.000 15.64885 132 PHE A CA 1
ATOM 1212 C C . PHE A 1 83 ? -29.11373 -7.65970 -0.78482 1.000 17.65840 132 PHE A C 1
ATOM 1213 O O . PHE A 1 83 ? -28.81910 -7.07076 -1.83508 1.000 14.62423 132 PHE A O 1
ATOM 1230 N N . ILE A 1 84 ? -30.35495 -8.12169 -0.55756 1.000 17.27681 133 ILE A N 1
ATOM 1231 C CA . ILE A 1 84 ? -31.42885 -7.89138 -1.51737 1.000 15.77160 133 ILE A CA 1
ATOM 1232 C C . ILE A 1 84 ? -31.66162 -6.39535 -1.71475 1.000 14.74220 133 ILE A C 1
ATOM 1233 O O . ILE A 1 84 ? -31.78105 -5.90649 -2.84546 1.000 16.32815 133 ILE A O 1
ATOM 1249 N N . ARG A 1 85 ? -31.73002 -5.64125 -0.62377 1.000 17.07524 134 ARG A N 1
ATOM 1250 C CA . ARG A 1 85 ? -31.95848 -4.20166 -0.76225 1.000 14.84484 134 ARG A CA 1
ATOM 1251 C C . ARG A 1 85 ? -30.80523 -3.53812 -1.51101 1.000 14.49747 134 ARG A C 1
ATOM 1252 O O . ARG A 1 85 ? -31.00613 -2.59043 -2.27332 1.000 14.77612 134 ARG A O 1
ATOM 1273 N N . PHE A 1 86 ? -29.57440 -3.99740 -1.26870 1.000 15.74707 135 PHE A N 1
ATOM 1274 C CA . PHE A 1 86 ? -28.42419 -3.50545 -2.02750 1.000 13.92358 135 PHE A CA 1
ATOM 1275 C C . PHE A 1 86 ? -28.62152 -3.71845 -3.51924 1.000 14.98432 135 PHE A C 1
ATOM 1276 O O . PHE A 1 86 ? -28.39983 -2.81114 -4.32412 1.000 14.11379 135 PHE A O 1
ATOM 1293 N N . LEU A 1 87 ? -29.03404 -4.91542 -3.90408 1.000 16.62876 136 LEU A N 1
ATOM 1294 C CA . LEU A 1 87 ? -29.24314 -5.20813 -5.32062 1.000 15.20077 136 LEU A CA 1
ATOM 1295 C C . LEU A 1 87 ? -30.41623 -4.42492 -5.90143 1.000 15.55847 136 LEU A C 1
ATOM 1296 O O . LEU A 1 87 ? -30.41504 -4.10029 -7.09081 1.000 18.94142 136 LEU A O 1
ATOM 1312 N N . GLN A 1 88 ? -31.41883 -4.13262 -5.07630 1.000 15.39562 137 GLN A N 1
ATOM 1313 C CA . GLN A 1 88 ? -32.59114 -3.42802 -5.56089 1.000 16.80594 137 GLN A CA 1
ATOM 1314 C C . GLN A 1 88 ? -32.31402 -1.94430 -5.72911 1.000 18.96236 137 GLN A C 1
ATOM 1315 O O . GLN A 1 88 ? -32.84740 -1.31266 -6.64470 1.000 18.80144 137 GLN A O 1
ATOM 1329 N N . ASN A 1 89 ? -31.50243 -1.36926 -4.84428 1.000 16.21000 138 ASN A N 1
ATOM 1330 C CA . ASN A 1 89 ? -31.48502 0.07925 -4.67798 1.000 16.73718 138 ASN A CA 1
ATOM 1331 C C . ASN A 1 89 ? -30.11868 0.71850 -4.83268 1.000 19.40545 138 ASN A C 1
ATOM 1332 O O . ASN A 1 89 ? -30.05574 1.93319 -5.01333 1.000 18.70493 138 ASN A O 1
ATOM 1343 N N . GLN A 1 90 ? -29.03047 -0.03734 -4.73844 1.000 17.49192 139 GLN A N 1
ATOM 1344 C CA . GLN A 1 90 ? -27.73008 0.57936 -4.51724 1.000 17.19641 139 GLN A CA 1
ATOM 1345 C C . GLN A 1 90 ? -26.74142 0.42402 -5.67056 1.000 19.02721 139 GLN A C 1
ATOM 1346 O O . GLN A 1 90 ? -25.63289 0.96155 -5.55807 1.000 19.03396 139 GLN A O 1
ATOM 1360 N N . THR A 1 91 ? -27.07941 -0.27386 -6.76824 1.000 15.86868 140 THR A N 1
ATOM 1361 C CA . THR A 1 91 ? -26.09496 -0.42749 -7.84680 1.000 16.70067 140 THR A CA 1
ATOM 1362 C C . THR A 1 91 ? -26.28143 0.56169 -8.99772 1.000 17.84845 140 THR A C 1
ATOM 1363 O O . THR A 1 91 ? -25.40941 0.63181 -9.86971 1.000 17.44445 140 THR A O 1
ATOM 1374 N N . PHE A 1 92 ? -27.37402 1.34439 -9.00807 1.000 15.80058 141 PHE A N 1
ATOM 1375 C CA . PHE A 1 92 ? -27.63975 2.34219 -10.04017 1.000 16.99881 141 PHE A CA 1
ATOM 1376 C C . PHE A 1 92 ? -27.61032 1.72363 -11.43598 1.000 19.50928 141 PHE A C 1
ATOM 1377 O O . PHE A 1 92 ? -27.03014 2.26934 -12.38145 1.000 23.51126 141 PHE A O 1
ATOM 1394 N N . GLY A 1 93 ? -28.26992 0.58253 -11.53393 1.000 20.49790 142 GLY A N 1
ATOM 1395 C CA . GLY A 1 93 ? -28.50757 -0.06855 -12.80339 1.000 19.87560 142 GLY A CA 1
ATOM 1396 C C . GLY A 1 93 ? -29.23001 -1.36354 -12.52705 1.000 18.82591 142 GLY A C 1
ATOM 1397 O O . GLY A 1 93 ? -29.74102 -1.58680 -11.42349 1.000 19.98337 142 GLY A O 1
ATOM 1401 N N . ARG A 1 94 ? -29.20250 -2.23942 -13.51362 1.000 18.90841 143 ARG A N 1
ATOM 1402 C CA . ARG A 1 94 ? -29.86950 -3.52569 -13.45167 1.000 21.51003 143 ARG A CA 1
ATOM 1403 C C . ARG A 1 94 ? -28.79029 -4.57668 -13.25671 1.000 16.94014 143 ARG A C 1
ATOM 1404 O O . ARG A 1 94 ? -27.97790 -4.80249 -14.17688 1.000 18.04654 143 ARG A O 1
ATOM 1425 N N . PRO A 1 95 ? -28.69962 -5.19902 -12.08131 1.000 15.22192 144 PRO A N 1
ATOM 1426 C CA . PRO A 1 95 ? -27.50155 -5.97322 -11.77448 1.000 18.81855 144 PRO A CA 1
ATOM 1427 C C . PRO A 1 95 ? -27.47143 -7.35960 -12.37822 1.000 17.19850 144 PRO A C 1
ATOM 1428 O O . PRO A 1 95 ? -28.48539 -8.03959 -12.58035 1.000 18.23999 144 PRO A O 1
ATOM 1439 N N . ILE A 1 96 ? -26.24743 -7.78422 -12.63051 1.000 18.52343 145 ILE A N 1
ATOM 1440 C CA . ILE A 1 96 ? -25.91246 -9.17599 -12.91595 1.000 16.22542 145 ILE A CA 1
ATOM 1441 C C . ILE A 1 96 ? -24.82110 -9.55367 -11.92342 1.000 14.87363 145 ILE A C 1
ATOM 1442 O O . ILE A 1 96 ? -23.90013 -8.76865 -11.66189 1.000 18.68020 145 ILE A O 1
ATOM 1458 N N . LEU A 1 97 ? -24.95214 -10.73487 -11.33270 1.000 14.17053 146 LEU A N 1
ATOM 1459 C CA . LEU A 1 97 ? -23.98715 -11.18268 -10.35253 1.000 14.62874 146 LEU A CA 1
ATOM 1460 C C . LEU A 1 97 ? -22.76332 -11.75521 -11.04533 1.000 14.89286 146 LEU A C 1
ATOM 1461 O O . LEU A 1 97 ? -22.83612 -12.25609 -12.17119 1.000 16.54215 146 LEU A O 1
ATOM 1477 N N . VAL A 1 98 ? -21.63006 -11.67862 -10.35683 1.000 13.09621 147 VAL A N 1
ATOM 1478 C CA . VAL A 1 98 ? -20.35712 -12.25626 -10.80680 1.000 10.89578 147 VAL A CA 1
ATOM 1479 C C . VAL A 1 98 ? -19.66507 -12.82615 -9.58256 1.000 12.77203 147 VAL A C 1
ATOM 1480 O O . VAL A 1 98 ? -19.50061 -12.13393 -8.58122 1.000 14.53245 147 VAL A O 1
ATOM 1493 N N . GLY A 1 99 ? -19.24726 -14.09060 -9.66177 1.000 13.67746 148 GLY A N 1
ATOM 1494 C CA . GLY A 1 99 ? -18.61351 -14.73188 -8.53479 1.000 12.13420 148 GLY A CA 1
ATOM 1495 C C . GLY A 1 99 ? -17.69510 -15.83804 -8.99914 1.000 12.96634 148 GLY A C 1
ATOM 1496 O O . GLY A 1 99 ? -17.99583 -16.53414 -9.97307 1.000 14.87513 148 GLY A O 1
ATOM 1500 N N . HIS A 1 100 ? -16.58003 -16.00263 -8.30902 1.000 11.77112 149 HIS A N 1
ATOM 1501 C CA . HIS A 1 100 ? -15.61767 -17.03814 -8.63045 1.000 13.80579 149 HIS A CA 1
ATOM 1502 C C . HIS A 1 100 ? -16.09006 -18.37012 -8.06535 1.000 11.75056 149 HIS A C 1
ATOM 1503 O O . HIS A 1 100 ? -16.30766 -18.49757 -6.84277 1.000 13.97266 149 HIS A O 1
ATOM 1517 N N . ASN A 1 101 ? -16.24284 -19.36166 -8.94023 1.000 12.28064 150 ASN A N 1
ATOM 1518 C CA . ASN A 1 101 ? -16.75899 -20.68109 -8.58573 1.000 16.67538 150 ASN A CA 1
ATOM 1519 C C . ASN A 1 101 ? -18.20051 -20.59384 -8.08861 1.000 15.83291 150 ASN A C 1
ATOM 1520 O O . ASN A 1 101 ? -18.64272 -21.40770 -7.27272 1.000 16.42173 150 ASN A O 1
ATOM 1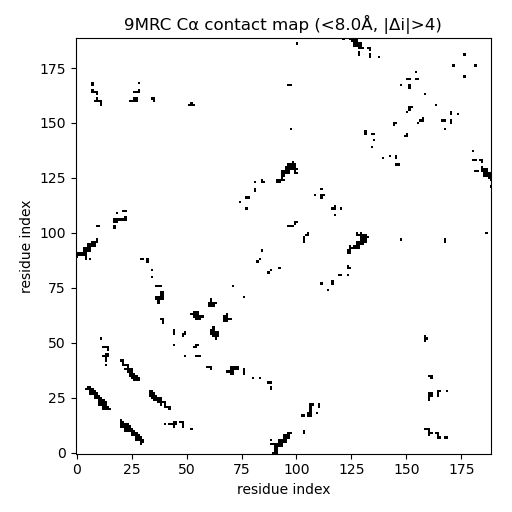531 N N . SER A 1 102 ? -18.92795 -19.60351 -8.59758 1.000 12.11956 151 SER A N 1
ATOM 1532 C CA . SER A 1 102 ? -20.27990 -19.35177 -8.13703 1.000 14.74968 151 SER A CA 1
ATOM 1533 C C . SER A 1 102 ? -21.25166 -20.45126 -8.54088 1.000 15.56278 151 SER A C 1
ATOM 1534 O O . SER A 1 102 ? -22.19155 -20.73256 -7.79197 1.000 13.71558 151 SER A O 1
ATOM 1542 N N . ARG A 1 103 ? -21.06763 -21.07476 -9.72448 1.000 15.03343 152 ARG A N 1
ATOM 1543 C CA . ARG A 1 103 ? -22.03771 -22.07954 -10.13847 1.000 12.96086 152 ARG A CA 1
ATOM 1544 C C . ARG A 1 103 ? -22.01680 -23.29003 -9.21921 1.000 17.33310 152 ARG A C 1
ATOM 1545 O O . ARG A 1 103 ? -23.08610 -23.80075 -8.82831 1.000 15.35036 152 ARG A O 1
ATOM 1566 N N . ARG A 1 104 ? -20.82518 -23.75866 -8.85588 1.000 15.66838 153 ARG A N 1
ATOM 1567 C CA A ARG A 1 104 ? -20.68689 -24.98090 -8.07364 0.525 15.42676 153 ARG A CA 1
ATOM 1568 C CA B ARG A 1 104 ? -20.69945 -24.98345 -8.07394 0.475 15.48975 153 ARG A CA 1
ATOM 1569 C C . ARG A 1 104 ? -20.60191 -24.74182 -6.57169 1.000 18.92108 153 ARG A C 1
ATOM 1570 O O . ARG A 1 104 ? -20.74723 -25.69910 -5.79891 1.000 18.31439 153 ARG A O 1
ATOM 1609 N N . PHE A 1 105 ? -20.34365 -23.51237 -6.13072 1.000 14.03248 154 PHE A N 1
ATOM 1610 C CA . PHE A 1 105 ? -20.14727 -23.31311 -4.69110 1.000 15.42020 154 PHE A CA 1
ATOM 1611 C C . PHE A 1 105 ? -20.99320 -22.17061 -4.13158 1.000 14.26089 154 PHE A C 1
ATOM 1612 O O . PHE A 1 105 ? -21.99277 -22.42180 -3.44874 1.000 15.88259 154 PHE A O 1
ATOM 1629 N N . ASP A 1 106 ? -20.66300 -20.91008 -4.44092 1.000 13.70446 155 ASP A N 1
ATOM 1630 C CA A ASP A 1 106 ? -21.30554 -19.80131 -3.75091 0.344 16.73664 155 ASP A CA 1
ATOM 1631 C CA B ASP A 1 106 ? -21.31700 -19.80890 -3.73944 0.656 16.77389 155 ASP A CA 1
ATOM 1632 C C . ASP A 1 106 ? -22.80848 -19.72516 -4.02851 1.000 13.08766 155 ASP A C 1
ATOM 1633 O O . ASP A 1 106 ? -23.59090 -19.44629 -3.11384 1.000 15.84727 155 ASP A O 1
ATOM 1648 N N . TRP A 1 107 ? -23.24225 -19.90472 -5.27804 1.000 13.80779 156 TRP A N 1
ATOM 1649 C CA . TRP A 1 107 ? -24.67554 -19.73756 -5.52700 1.000 15.43758 156 TRP A CA 1
ATOM 1650 C C . TRP A 1 107 ? -25.48456 -20.87350 -4.91315 1.000 15.02425 156 TRP A C 1
ATOM 1651 O O . TRP A 1 107 ? -26.49921 -20.59611 -4.23867 1.000 15.86601 156 TRP A O 1
ATOM 1672 N N . PRO A 1 108 ? -25.10657 -22.14912 -5.06678 1.000 14.37593 157 PRO A N 1
ATOM 1673 C CA . PRO A 1 108 ? -25.83614 -23.19994 -4.32926 1.000 15.21942 157 PRO A CA 1
ATOM 1674 C C . PRO A 1 108 ? -25.98646 -22.90680 -2.83454 1.000 14.64111 157 PRO A C 1
ATOM 1675 O O . PRO A 1 108 ? -27.05217 -23.14475 -2.25654 1.000 17.36104 157 PRO A O 1
ATOM 1686 N N . ILE A 1 109 ? -24.93969 -22.38578 -2.19995 1.000 14.58101 158 ILE A N 1
ATOM 1687 C CA . ILE A 1 109 ? -24.99728 -22.08992 -0.77335 1.000 12.30158 158 ILE A CA 1
ATOM 1688 C C . ILE A 1 109 ? -25.94741 -20.93324 -0.52239 1.000 15.25158 158 ILE A C 1
ATOM 1689 O O . ILE A 1 109 ? -26.84992 -21.02573 0.31353 1.000 14.72313 158 ILE A O 1
ATOM 1705 N N . LEU A 1 110 ? -25.73543 -19.81255 -1.21610 1.000 13.96760 159 LEU A N 1
ATOM 1706 C CA . LEU A 1 110 ? -26.60168 -18.65391 -1.01060 1.000 13.39736 159 LEU A CA 1
ATOM 1707 C C . LEU A 1 110 ? -28.05120 -18.97607 -1.33792 1.000 16.57717 159 LEU A C 1
ATOM 1708 O O . LEU A 1 110 ? -28.96708 -18.52034 -0.63980 1.000 17.53526 159 LEU A O 1
ATOM 1724 N N . ARG A 1 111 ? -28.27713 -19.77131 -2.38386 1.000 15.92741 160 ARG A N 1
ATOM 1725 C CA . ARG A 1 111 ? -29.62648 -20.16065 -2.75883 1.000 17.15759 160 ARG A CA 1
ATOM 1726 C C . ARG A 1 111 ? -30.30326 -20.91405 -1.62959 1.000 16.47775 160 ARG A C 1
ATOM 1727 O O . ARG A 1 111 ? -31.45390 -20.63200 -1.28247 1.000 18.70684 160 ARG A O 1
ATOM 1748 N N . ARG A 1 112 ? -29.59269 -21.88038 -1.04433 1.000 15.60534 161 ARG A N 1
ATOM 1749 C CA . ARG A 1 112 ? -30.13441 -22.69534 0.03067 1.000 15.72779 161 ARG A CA 1
ATOM 1750 C C . ARG A 1 112 ? -30.45754 -21.85665 1.25160 1.000 20.99300 161 ARG A C 1
ATOM 1751 O O . ARG A 1 112 ? -31.52239 -22.02653 1.86474 1.000 19.05772 161 ARG A O 1
ATOM 1772 N N . VAL A 1 113 ? -29.56104 -20.93770 1.61527 1.000 16.48048 162 VAL A N 1
ATOM 1773 C CA . VAL A 1 113 ? -29.78749 -20.12154 2.79073 1.000 14.86369 162 VAL A CA 1
ATOM 1774 C C . VAL A 1 113 ? -30.94232 -19.15763 2.55180 1.000 15.98618 162 VAL A C 1
ATOM 1775 O O . VAL A 1 113 ? -31.80165 -18.98014 3.42670 1.000 19.13825 162 VAL A O 1
ATOM 1788 N N . LEU A 1 114 ? -30.98642 -18.52066 1.37750 1.000 14.87779 163 LEU A N 1
ATOM 1789 C CA . LEU A 1 114 ? -32.11691 -17.67131 1.03241 1.000 16.51336 163 LEU A CA 1
ATOM 1790 C C . LEU A 1 114 ? -33.44091 -18.40686 1.18585 1.000 24.25090 163 LEU A C 1
ATOM 1791 O O . LEU A 1 114 ? -34.41063 -17.84225 1.71004 1.000 20.21356 163 LEU A O 1
ATOM 1807 N N . GLU A 1 115 ? -33.49836 -19.66443 0.71734 1.000 22.00345 164 GLU A N 1
ATOM 1808 C CA . GLU A 1 115 ? -34.73798 -20.43103 0.79995 1.000 21.38212 164 GLU A CA 1
ATOM 1809 C C . GLU A 1 115 ? -35.12733 -20.71669 2.23882 1.000 21.25308 164 GLU A C 1
ATOM 1810 O O . GLU A 1 115 ? -36.31563 -20.71888 2.56440 1.000 27.99801 164 GLU A O 1
ATOM 1822 N N . GLU A 1 116 ? -34.14754 -20.95453 3.11692 1.000 20.89229 165 GLU A N 1
ATOM 1823 C CA . GLU A 1 116 ? -34.46250 -21.19692 4.51806 1.000 23.76120 165 GLU A CA 1
ATOM 1824 C C . GLU A 1 116 ? -35.22767 -20.02757 5.10744 1.000 27.82708 165 GLU A C 1
ATOM 1825 O O . GLU A 1 116 ? -36.03845 -20.20588 6.01922 1.000 25.23102 165 GLU A O 1
ATOM 1837 N N . PHE A 1 117 ? -34.94423 -18.81724 4.64055 1.000 23.83408 166 PHE A N 1
ATOM 1838 C CA . PHE A 1 117 ? -35.52589 -17.61031 5.20905 1.000 19.83485 166 PHE A CA 1
ATOM 1839 C C . PHE A 1 117 ? -36.62994 -17.03003 4.34833 1.000 23.39805 166 PHE A C 1
ATOM 1840 O O . PHE A 1 117 ? -37.09077 -15.92258 4.62586 1.000 26.85448 166 PHE A O 1
ATOM 1857 N N . GLY A 1 118 ? -37.05550 -17.75026 3.31355 1.000 20.45417 167 GLY A N 1
ATOM 1858 C CA . GLY A 1 118 ? -38.17279 -17.33835 2.50396 1.000 21.32146 167 GLY A CA 1
ATOM 1859 C C . GLY A 1 118 ? -37.87117 -16.17262 1.60445 1.000 30.08180 167 GLY A C 1
ATOM 1860 O O . GLY A 1 118 ? -38.78691 -15.42536 1.24338 1.000 25.36617 167 GLY A O 1
ATOM 1864 N N . LEU A 1 119 ? -36.60038 -15.98223 1.24399 1.000 22.85925 168 LEU A N 1
ATOM 1865 C CA . LEU A 1 119 ? -36.16482 -14.81678 0.48629 1.000 22.57785 168 LEU A CA 1
ATOM 1866 C C . LEU A 1 119 ? -35.70005 -15.14476 -0.91909 1.000 21.02687 168 LEU A C 1
ATOM 1867 O O . LEU A 1 119 ? -35.30058 -14.23321 -1.65941 1.000 20.67098 168 LEU A O 1
ATOM 1883 N N . LEU A 1 120 ? -35.75469 -16.41534 -1.33341 1.000 20.68213 169 LEU A N 1
ATOM 1884 C CA . LEU A 1 120 ? -35.18675 -16.75509 -2.63227 1.000 19.67727 169 LEU A CA 1
ATOM 1885 C C . LEU A 1 120 ? -35.90558 -16.05366 -3.78019 1.000 20.70292 169 LEU A C 1
ATOM 1886 O O . LEU A 1 120 ? -35.26482 -15.54235 -4.70703 1.000 19.28168 169 LEU A O 1
ATOM 1902 N N . GLN A 1 121 ? -37.23490 -16.03054 -3.76342 1.000 21.42350 170 GLN A N 1
ATOM 1903 C 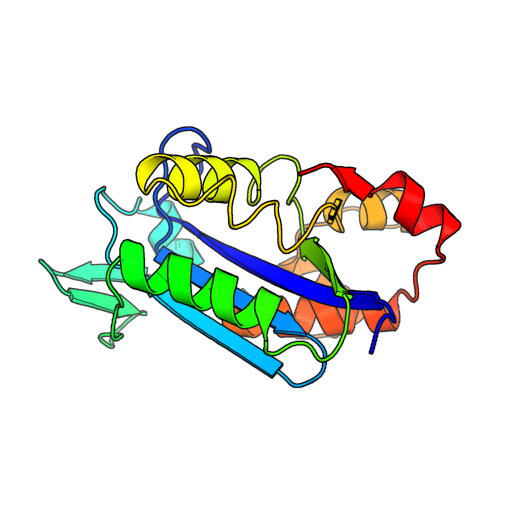CA . GLN A 1 121 ? -37.93286 -15.50144 -4.92636 1.000 23.23647 170 GLN A CA 1
ATOM 1904 C C . GLN A 1 121 ? -37.75831 -13.98753 -5.02310 1.000 22.40658 170 GLN A C 1
ATOM 1905 O O . GLN A 1 121 ? -37.57111 -13.45155 -6.11681 1.000 23.09130 170 GLN A O 1
ATOM 1919 N N . GLU A 1 122 ? -37.75851 -13.29383 -3.88816 1.000 21.78617 171 GLU A N 1
ATOM 1920 C CA . GLU A 1 122 ? -37.44684 -11.86967 -3.90581 1.000 23.08416 171 GLU A CA 1
ATOM 1921 C C . GLU A 1 122 ? -36.04513 -11.63961 -4.46664 1.000 20.57958 171 GLU A C 1
ATOM 1922 O O . GLU A 1 122 ? -35.83220 -10.75288 -5.29512 1.000 20.12233 171 GLU A O 1
ATOM 1934 N N . PHE A 1 123 ? -35.06739 -12.42866 -4.01151 1.000 18.49777 172 PHE A N 1
ATOM 1935 C CA . PHE A 1 123 ? -33.71776 -12.30530 -4.55767 1.000 17.51597 172 PHE A CA 1
ATOM 1936 C C . PHE A 1 123 ? -33.71994 -12.48368 -6.06781 1.000 20.69495 172 PHE A C 1
ATOM 1937 O O . PHE A 1 123 ? -33.12316 -11.69616 -6.81674 1.000 19.36817 172 PHE A O 1
ATOM 1954 N N . ARG A 1 124 ? -34.41163 -13.52229 -6.55168 1.000 21.33227 173 ARG A N 1
ATOM 1955 C CA . ARG A 1 124 ? -34.40712 -13.78160 -7.97877 1.000 18.72256 173 ARG A CA 1
ATOM 1956 C C . ARG A 1 124 ? -35.11916 -12.69015 -8.74542 1.000 23.60395 173 ARG A C 1
ATOM 1957 O O . ARG A 1 124 ? -34.94397 -12.58489 -9.95734 1.000 25.68285 173 ARG A O 1
ATOM 1978 N N . SER A 1 125 ? -35.90065 -11.86109 -8.06247 1.000 25.91960 174 SER A N 1
ATOM 1979 C CA A SER A 1 125 ? -36.55469 -10.72426 -8.69996 0.619 25.64425 174 SER A CA 1
ATOM 1980 C CA B SER A 1 125 ? -36.54534 -10.73995 -8.72621 0.381 25.64622 174 SER A CA 1
ATOM 1981 C C . SER A 1 125 ? -35.63979 -9.52019 -8.86285 1.000 25.85718 174 SER A C 1
ATOM 1982 O O . SER A 1 125 ? -35.99439 -8.58848 -9.59334 1.000 27.90960 174 SER A O 1
ATOM 1995 N N . CYS A 1 126 ? -34.48757 -9.49154 -8.20051 1.000 22.83805 175 CYS A N 1
ATOM 1996 C CA . CYS A 1 126 ? -33.59398 -8.36887 -8.41774 1.000 24.61817 175 CYS A CA 1
ATOM 1997 C C . CYS A 1 126 ? -32.34506 -8.72386 -9.18456 1.000 24.88957 175 CYS A C 1
ATOM 1998 O O . CYS A 1 126 ? -31.65291 -7.80487 -9.62600 1.000 21.07503 175 CYS A O 1
ATOM 2006 N N . ALA A 1 127 ? -32.08610 -10.01525 -9.43788 1.000 21.99813 176 ALA A N 1
ATOM 2007 C CA . ALA A 1 127 ? -31.03365 -10.42299 -10.36028 1.000 24.36356 176 ALA A CA 1
ATOM 2008 C C . ALA A 1 127 ? -31.43071 -11.76295 -10.98231 1.000 22.23532 176 ALA A C 1
ATOM 2009 O O . ALA A 1 127 ? -31.96256 -12.63887 -10.30208 1.000 26.95524 176 ALA A O 1
ATOM 2016 N N . SER A 1 128 ? -31.18753 -11.90718 -12.26791 1.000 25.05252 177 SER A N 1
ATOM 2017 C CA . SER A 1 128 ? -31.61144 -13.11551 -12.96934 1.000 24.22898 177 SER A CA 1
ATOM 2018 C C . SER A 1 128 ? -30.45444 -14.00984 -13.37854 1.000 20.49092 177 SER A C 1
ATOM 2019 O O . SER A 1 128 ? -30.67562 -15.19337 -13.64568 1.000 19.03296 177 SER A O 1
ATOM 2027 N N . GLU A 1 129 ? -29.22702 -13.49818 -13.38101 1.000 20.04329 178 GLU A N 1
ATOM 2028 C CA . GLU A 1 129 ? -28.10488 -14.22839 -13.95915 1.000 16.71346 178 GLU A CA 1
ATOM 2029 C C . GLU A 1 129 ? -26.85418 -14.05353 -13.11726 1.000 18.26407 178 GLU A C 1
ATOM 2030 O O . GLU A 1 129 ? -26.68968 -13.06045 -12.38422 1.000 16.75990 178 GLU A O 1
ATOM 2042 N N . CYS A 1 130 ? -25.93974 -14.99952 -13.28560 1.000 15.63043 179 CYS A N 1
ATOM 2043 C CA . CYS A 1 130 ? -24.66254 -14.95968 -12.59423 1.000 14.17352 179 CYS A CA 1
ATOM 2044 C C . CYS A 1 130 ? -23.57981 -15.42325 -13.55112 1.000 17.48611 179 CYS A C 1
ATOM 2045 O O . CYS A 1 130 ? -23.76769 -16.36423 -14.33378 1.000 18.19905 179 CYS A O 1
ATOM 2053 N N . VAL A 1 131 ? -22.44619 -14.74569 -13.48227 1.000 14.81386 180 VAL A N 1
ATOM 2054 C CA . VAL A 1 131 ? -21.26379 -15.06481 -14.28186 1.000 15.83947 180 VAL A CA 1
ATOM 2055 C C . VAL A 1 131 ? -20.28262 -15.77303 -13.38617 1.000 16.90565 180 VAL A C 1
ATOM 2056 O O . VAL A 1 131 ? -19.98725 -15.28708 -12.28838 1.000 16.20770 180 VAL A O 1
ATOM 2069 N N . ASP A 1 132 ? -19.75769 -16.91806 -13.84652 1.000 12.72876 181 ASP A N 1
ATOM 2070 C CA . ASP A 1 132 ? -18.79577 -17.67047 -13.04714 1.000 14.90679 181 ASP A CA 1
ATOM 2071 C C . ASP A 1 132 ? -17.39074 -17.40516 -13.57544 1.000 15.02585 181 ASP A C 1
ATOM 2072 O O . ASP A 1 132 ? -17.03293 -17.88248 -14.65040 1.000 15.14553 181 ASP A O 1
ATOM 2081 N N . THR A 1 133 ? -16.59603 -16.64500 -12.81696 1.000 12.98098 182 THR A N 1
ATOM 2082 C CA . THR A 1 133 ? -15.27682 -16.28188 -13.28291 1.000 12.53819 182 THR A CA 1
ATOM 2083 C C . THR A 1 133 ? -14.26933 -17.41669 -13.16187 1.000 13.94157 182 THR A C 1
ATOM 2084 O O . THR A 1 133 ? -13.19451 -17.33521 -13.77328 1.000 14.44267 182 THR A O 1
ATOM 2095 N N . LEU A 1 134 ? -14.57204 -18.47202 -12.39372 1.000 13.66359 183 LEU A N 1
ATOM 2096 C CA . LEU A 1 134 ? -13.70574 -19.64849 -12.41101 1.000 13.82155 183 LEU A CA 1
ATOM 2097 C C . LEU A 1 134 ? -13.71141 -20.31860 -13.78484 1.000 15.43197 183 LEU A C 1
ATOM 2098 O O . LEU A 1 134 ? -12.66089 -20.47697 -14.42015 1.000 17.32817 183 LEU A O 1
ATOM 2114 N N . SER A 1 135 ? -14.89149 -20.72101 -14.27575 1.000 14.84192 184 SER A N 1
ATOM 2115 C CA . SER A 1 135 ? -14.93354 -21.33823 -15.59672 1.000 16.93457 184 SER A CA 1
ATOM 2116 C C . SER A 1 135 ? -14.56203 -20.33732 -16.69737 1.000 16.29592 184 SER A C 1
ATOM 2117 O O . SER A 1 135 ? -13.96051 -20.71391 -17.70308 1.000 15.55283 184 SER A O 1
ATOM 2125 N N . LEU A 1 136 ? -14.86550 -19.05821 -16.51234 1.000 15.15929 185 LEU A N 1
ATOM 2126 C CA . LEU A 1 136 ? -14.46185 -18.06277 -17.49206 1.000 17.23551 185 LEU A CA 1
ATOM 2127 C C . LEU A 1 136 ? -12.94144 -17.97548 -17.58456 1.000 14.75790 185 LEU A C 1
ATOM 2128 O O . LEU A 1 136 ? -12.37304 -17.96699 -18.68154 1.000 15.67691 185 LEU A O 1
ATOM 2144 N N . SER A 1 137 ? -12.27678 -17.85021 -16.44272 1.000 15.94842 186 SER A N 1
ATOM 2145 C CA . SER A 1 137 ? -10.82205 -17.74996 -16.43514 1.000 15.76000 186 SER A CA 1
ATOM 2146 C C . SER A 1 137 ? -10.19320 -19.01351 -16.98419 1.000 16.51866 186 SER A C 1
ATOM 2147 O O . SER A 1 137 ? -9.18325 -18.93851 -17.69379 1.000 16.29046 186 SER A O 1
ATOM 2155 N N . ARG A 1 138 ? -10.81849 -20.17219 -1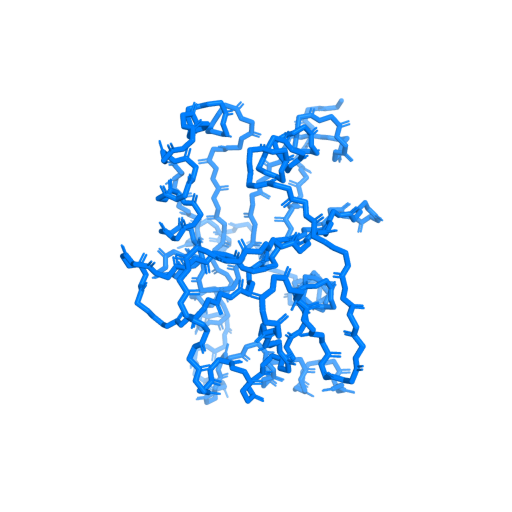6.73693 1.000 17.31102 187 ARG A N 1
ATOM 2156 C CA . ARG A 1 138 ? -10.28323 -21.41906 -17.28161 1.000 17.21009 187 ARG A CA 1
ATOM 2157 C C . ARG A 1 138 ? -10.35742 -21.44201 -18.80411 1.000 18.74660 187 ARG A C 1
ATOM 2158 O O . ARG A 1 138 ? -9.50431 -22.04640 -19.45121 1.000 20.15968 187 ARG A O 1
ATOM 2179 N N . GLU A 1 139 ? -11.37420 -20.80618 -19.38153 1.000 17.51039 188 GLU A N 1
ATOM 2180 C CA . GLU A 1 139 ? -11.45414 -20.70387 -20.82848 1.000 19.17800 188 GLU A CA 1
ATOM 2181 C C . GLU A 1 139 ? -10.45743 -19.67758 -21.32878 1.000 21.45537 188 GLU A C 1
ATOM 2182 O O . GLU A 1 139 ? -9.69619 -19.93697 -22.26831 1.000 19.40841 188 GLU A O 1
ATOM 2194 N N . MET A 1 140 ? -10.45140 -18.49033 -20.70882 1.000 18.49910 189 MET A N 1
ATOM 2195 C CA . MET A 1 140 ? -9.60985 -17.40747 -21.19662 1.000 17.07616 189 MET A CA 1
ATOM 2196 C C . MET A 1 140 ? -8.13524 -17.78608 -21.13357 1.000 17.62888 189 MET A C 1
ATOM 2197 O O . MET A 1 140 ? -7.34410 -17.39660 -22.00957 1.000 20.89880 189 MET A O 1
ATOM 2211 N N . PHE A 1 141 ? -7.73674 -18.56251 -20.14248 1.000 14.32438 190 PHE A N 1
ATOM 2212 C CA . PHE A 1 141 ? -6.34406 -18.96453 -19.96283 1.000 20.22864 190 PHE A CA 1
ATOM 2213 C C . PHE A 1 141 ? -6.17624 -20.47752 -20.06331 1.000 17.82454 190 PHE A C 1
ATOM 2214 O O . PHE A 1 141 ? -5.30187 -21.05047 -19.41829 1.000 21.41452 190 PHE A O 1
ATOM 2231 N N . ARG A 1 142 ? -6.97838 -21.10203 -20.91815 1.000 24.48719 191 ARG A N 1
ATOM 2232 C CA . ARG A 1 142 ? -7.10601 -22.55871 -20.92951 1.000 27.82560 191 ARG A CA 1
ATOM 2233 C C . ARG A 1 142 ? -5.75207 -23.26162 -20.98877 1.000 37.78114 191 ARG A C 1
ATOM 2234 O O . ARG A 1 142 ? -5.39820 -24.05288 -20.10419 1.000 45.03506 191 ARG A O 1
ATOM 2255 N N . ASN A 1 143 ? -4.98266 -23.00480 -22.03217 1.000 32.96299 192 ASN A N 1
ATOM 2256 C CA . ASN A 1 143 ? -3.71565 -23.71324 -22.18775 1.000 42.00606 192 ASN A CA 1
ATOM 2257 C C . ASN A 1 143 ? -2.56100 -22.83697 -21.72991 1.000 42.97080 192 ASN A C 1
ATOM 2258 O O . ASN A 1 143 ? -1.46317 -22.89234 -22.28702 1.000 43.61117 192 ASN A O 1
ATOM 2269 N N . ALA A 1 144 ? -2.79860 -22.02833 -20.68624 1.000 35.13199 193 ALA A N 1
ATOM 2270 C CA . ALA A 1 144 ? -1.86541 -20.98903 -20.27475 1.000 32.09770 193 ALA A CA 1
ATOM 2271 C C . ALA A 1 144 ? -1.54925 -21.04303 -18.79183 1.000 29.44706 193 ALA A C 1
ATOM 2272 O O . ALA A 1 144 ? -0.37878 -21.03070 -18.41092 1.000 29.25635 193 ALA A O 1
ATOM 2279 N N . LEU A 1 145 ? -2.57340 -21.07476 -17.92584 1.000 26.52992 194 LEU A N 1
ATOM 2280 C CA . LEU A 1 145 ? -2.36481 -21.13251 -16.49428 1.000 26.26363 194 LEU A CA 1
ATOM 2281 C C . LEU A 1 145 ? -2.58506 -22.54107 -15.96008 1.000 27.92812 194 LEU A C 1
ATOM 2282 O O . LEU A 1 145 ? -3.45324 -23.27338 -16.43682 1.000 33.37006 194 LEU A O 1
ATOM 2298 N N . GLN A 1 146 ? -1.82757 -22.87068 -14.92287 1.000 28.00303 195 GLN A N 1
ATOM 2299 C CA . GLN A 1 146 ? -1.92747 -24.14383 -14.22157 1.000 33.99241 195 GLN A CA 1
ATOM 2300 C C . GLN A 1 146 ? -2.91996 -24.11790 -13.06882 1.000 31.68457 195 GLN A C 1
ATOM 2301 O O . GLN A 1 146 ? -3.32434 -25.18737 -12.59491 1.000 25.72610 195 GLN A O 1
ATOM 2315 N N . LYS A 1 147 ? -3.27162 -22.92990 -12.57264 1.000 25.59642 196 LYS A N 1
ATOM 2316 C CA . LYS A 1 147 ? -4.10165 -22.80203 -11.38589 1.000 22.05111 196 LYS A CA 1
ATOM 2317 C C . LYS A 1 147 ? -5.06876 -21.65700 -11.60210 1.000 22.93233 196 LYS A C 1
ATOM 2318 O O . LYS A 1 147 ? -4.79498 -20.73658 -12.37461 1.000 19.36044 196 LYS A O 1
ATOM 2337 N N . PHE A 1 148 ? -6.22725 -21.74306 -10.92030 1.000 19.65321 197 PHE A N 1
ATOM 2338 C CA . PHE A 1 148 ? -7.30660 -20.79150 -11.16549 1.000 19.55243 197 PHE A CA 1
ATOM 2339 C C . PHE A 1 148 ? -8.00933 -20.37439 -9.88600 1.000 18.11608 197 PHE A C 1
ATOM 2340 O O . PHE A 1 148 ? -9.03277 -19.68026 -9.94902 1.000 22.20202 197 PHE A O 1
ATOM 2357 N N . SER A 1 149 ? -7.48626 -20.74609 -8.73083 1.000 20.62907 198 SER A N 1
ATOM 2358 C CA . SER A 1 149 ? -8.03246 -20.24733 -7.48219 1.000 23.77146 198 SER A CA 1
ATOM 2359 C C . SER A 1 149 ? -7.82214 -18.73859 -7.41103 1.000 18.61385 198 SER A C 1
ATOM 2360 O O . SER A 1 149 ? -6.84436 -18.18868 -7.94789 1.000 18.80056 198 SER A O 1
ATOM 2368 N N . GLN A 1 150 ? -8.75564 -18.04791 -6.76604 1.000 16.16686 199 GLN A N 1
ATOM 2369 C CA . GLN A 1 150 ? -8.63967 -16.60058 -6.74767 1.000 16.97277 199 GLN A CA 1
ATOM 2370 C C . GLN A 1 150 ? -7.34104 -16.11332 -6.11110 1.000 17.61318 199 GLN A C 1
ATOM 2371 O O . GLN A 1 150 ? -6.75586 -15.16113 -6.64922 1.000 17.56777 199 GLN A O 1
ATOM 2385 N N . PRO A 1 151 ? -6.84285 -16.67208 -5.00237 1.000 19.61741 200 PRO A N 1
ATOM 2386 C CA . PRO A 1 151 ? -5.55286 -16.17209 -4.48081 1.000 20.85974 200 PRO A CA 1
ATOM 2387 C C . PRO A 1 151 ? -4.41980 -16.30093 -5.47453 1.000 18.11009 200 PRO A C 1
ATOM 2388 O O . PRO A 1 151 ? -3.60103 -15.38680 -5.60835 1.000 19.92710 200 PRO A O 1
ATOM 2399 N N . PHE A 1 152 ? -4.35580 -17.42383 -6.18390 1.000 21.25629 201 PHE A N 1
ATOM 2400 C CA . PHE A 1 152 ? -3.33193 -17.57324 -7.21156 1.000 22.29687 201 PHE A CA 1
ATOM 2401 C C . PHE A 1 152 ? -3.48437 -16.50505 -8.28582 1.000 23.19404 201 PHE A C 1
ATOM 2402 O O . PHE A 1 152 ? -2.49009 -15.90728 -8.72884 1.000 21.11035 201 PHE A O 1
ATOM 2419 N N . LEU A 1 153 ? -4.72228 -16.25630 -8.72251 1.000 20.02373 202 LEU A N 1
ATOM 2420 C CA . LEU A 1 153 ? -4.93561 -15.32353 -9.82173 1.000 18.04104 202 LEU A CA 1
ATOM 2421 C C . LEU A 1 153 ? -4.61405 -13.89339 -9.40150 1.000 16.81369 202 LEU A C 1
ATOM 2422 O O . LEU A 1 153 ? -4.06358 -13.12537 -10.18966 1.000 17.45151 202 LEU A O 1
ATOM 2438 N N . VAL A 1 154 ? -4.94952 -13.52709 -8.16357 1.000 18.54614 203 VAL A N 1
ATOM 2439 C CA . VAL A 1 154 ? -4.61106 -12.20906 -7.63175 1.000 16.64915 203 VAL A CA 1
ATOM 2440 C C . VAL A 1 154 ? -3.09818 -12.04039 -7.55909 1.000 20.19000 203 VAL A C 1
ATOM 2441 O O . VAL A 1 154 ? -2.56554 -10.98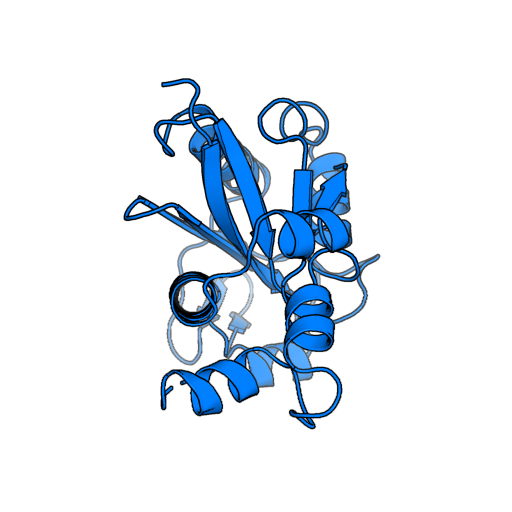555 -7.91534 1.000 24.34813 203 VAL A O 1
ATOM 2454 N N . GLN A 1 155 ? -2.39313 -13.07477 -7.12038 1.000 21.90002 204 GLN A N 1
ATOM 2455 C CA . GLN A 1 155 ? -0.93324 -13.01765 -7.07605 1.000 23.05065 204 GLN A CA 1
ATOM 2456 C C . GLN A 1 155 ? -0.35780 -12.85732 -8.47327 1.000 22.80899 204 GLN A C 1
ATOM 2457 O O . GLN A 1 155 ? 0.58339 -12.09174 -8.68376 1.000 25.60060 204 GLN A O 1
ATOM 2471 N N . HIS A 1 156 ? -0.92098 -13.57055 -9.43752 1.000 22.34001 205 HIS A N 1
ATOM 2472 C CA . HIS A 1 156 ? -0.36604 -13.56039 -10.78488 1.000 24.94692 205 HIS A CA 1
ATOM 2473 C C . HIS A 1 156 ? -0.67911 -12.27212 -11.52506 1.000 22.17836 205 HIS A C 1
ATOM 2474 O O . HIS A 1 156 ? 0.20023 -11.67569 -12.15496 1.000 24.00950 205 HIS A O 1
ATOM 2488 N N . PHE A 1 157 ? -1.92571 -11.82611 -11.47821 1.000 18.98552 206 PHE A N 1
ATOM 2489 C CA . PHE A 1 157 ? -2.32737 -10.69760 -12.31035 1.000 19.89787 206 PHE A CA 1
ATOM 2490 C C . PHE A 1 157 ? -2.23258 -9.34283 -11.62436 1.000 24.65800 206 PHE A C 1
ATOM 2491 O O . PHE A 1 157 ? -2.14108 -8.30950 -12.29788 1.000 23.06638 206 PHE A O 1
ATOM 2508 N N . LEU A 1 158 ? -2.31931 -9.30953 -10.30169 1.000 23.41922 207 LEU A N 1
ATOM 2509 C CA . LEU A 1 158 ? -2.29377 -8.05183 -9.56726 1.000 23.77708 207 LEU A CA 1
ATOM 2510 C C . LEU A 1 158 ? -1.05540 -7.91063 -8.69661 1.000 31.31357 207 LEU A C 1
ATOM 2511 O O . LEU A 1 158 ? -0.79979 -6.81905 -8.19367 1.000 36.28351 207 LEU A O 1
ATOM 2527 N N . GLN A 1 159 ? -0.31884 -9.00426 -8.48967 1.000 32.74063 208 GLN A N 1
ATOM 2528 C CA . GLN A 1 159 ? 0.87695 -9.04923 -7.64494 1.000 43.16776 208 GLN A CA 1
ATOM 2529 C C . GLN A 1 159 ? 0.55992 -8.58318 -6.22000 1.000 52.72989 208 GLN A C 1
ATOM 2530 O O . GLN A 1 159 ? 1.13265 -7.61994 -5.70153 1.000 54.99246 208 GLN A O 1
ATOM 2544 N N . GLN A 1 160 ? -0.37092 -9.30795 -5.58713 1.000 46.79817 209 GLN A N 1
ATOM 2545 C CA . GLN A 1 160 ? -0.75667 -9.03691 -4.20353 1.000 54.90200 209 GLN A CA 1
ATOM 2546 C C . GLN A 1 160 ? -0.99719 -10.30686 -3.38407 1.000 50.52314 209 GLN A C 1
ATOM 2547 O O . GLN A 1 160 ? -1.09571 -11.40641 -3.92823 1.000 41.18382 209 GLN A O 1
ATOM 2561 N N . HIS A 1 165 ? -8.29838 -14.69930 3.48334 1.000 49.22285 214 HIS A N 1
ATOM 2562 C CA . HIS A 1 165 ? -9.58209 -14.91101 2.80287 1.000 41.51145 214 HIS A CA 1
ATOM 2563 C C . HIS A 1 165 ? -10.67768 -14.10216 3.49443 1.000 39.19858 214 HIS A C 1
ATOM 2564 O O . HIS A 1 165 ? -11.39053 -14.59035 4.37766 1.000 35.39577 214 HIS A O 1
ATOM 2578 N N . ASP A 1 166 ? -10.78988 -12.85015 3.09438 1.000 29.82053 215 ASP A N 1
ATOM 2579 C CA . ASP A 1 166 ? -11.78922 -11.91018 3.59234 1.000 30.04874 215 ASP A CA 1
ATOM 2580 C C . ASP A 1 166 ? -12.67271 -11.54925 2.40571 1.000 30.11183 215 ASP A C 1
ATOM 2581 O O . ASP A 1 166 ? -12.20115 -10.91039 1.46391 1.000 24.23820 215 ASP A O 1
ATOM 2590 N N . ALA A 1 167 ? -13.95554 -11.93094 2.44392 1.000 25.36600 216 ALA A N 1
ATOM 2591 C CA . ALA A 1 167 ? -14.80218 -11.70862 1.25766 1.000 22.48323 216 ALA A CA 1
ATOM 2592 C C . ALA A 1 167 ? -14.87751 -10.21428 0.84129 1.000 19.11658 216 ALA A C 1
ATOM 2593 O O . ALA A 1 167 ? -15.08306 -9.92889 -0.34110 1.000 20.72356 216 ALA A O 1
ATOM 2600 N N . SER A 1 168 ? -14.71165 -9.25470 1.75855 1.000 23.43131 217 SER A N 1
ATOM 2601 C CA . SER A 1 168 ? -14.79415 -7.84582 1.35671 1.000 30.16837 217 SER A CA 1
ATOM 2602 C C . SER A 1 168 ? -13.57143 -7.42790 0.53876 1.000 25.38926 217 SER A C 1
ATOM 2603 O O . SER A 1 168 ? -13.67336 -6.62196 -0.39041 1.000 23.33180 217 SER A O 1
ATOM 2611 N N . GLU A 1 169 ? -12.40472 -7.94266 0.89489 1.000 24.12231 218 GLU A N 1
ATOM 2612 C CA . GLU A 1 169 ? -11.21684 -7.73997 0.07004 1.000 23.63986 218 GLU A CA 1
ATOM 2613 C C . GLU A 1 169 ? -11.32765 -8.53934 -1.21599 1.000 18.81102 218 GLU A C 1
ATOM 2614 O O . GLU A 1 169 ? -10.88971 -8.08947 -2.28411 1.000 18.35699 218 GLU A O 1
ATOM 2626 N N . ASP A 1 170 ? -11.88948 -9.75356 -1.12883 1.000 17.71588 219 ASP A N 1
ATOM 2627 C CA . ASP A 1 170 ? -11.87884 -10.63270 -2.28029 1.000 17.59884 219 ASP A CA 1
ATOM 2628 C C . ASP A 1 170 ? -12.84853 -10.18289 -3.36596 1.000 15.20512 219 ASP A C 1
ATOM 2629 O O . ASP A 1 170 ? -12.56065 -10.36978 -4.54062 1.000 17.11688 219 ASP A O 1
ATOM 2638 N N . VAL A 1 171 ? -13.97020 -9.54956 -3.01773 1.000 16.52244 220 VAL A N 1
ATOM 2639 C CA . VAL A 1 171 ? -14.81272 -9.04647 -4.10215 1.000 15.07786 220 VAL A CA 1
ATOM 2640 C C . VAL A 1 171 ? -14.11401 -7.89584 -4.79804 1.000 14.64551 220 VAL A C 1
ATOM 2641 O O . VAL A 1 171 ? -14.24272 -7.70743 -6.01685 1.000 13.60193 220 VAL A O 1
ATOM 2654 N N . ARG A 1 172 ? -13.34053 -7.12495 -4.04806 1.000 16.37980 221 ARG A N 1
ATOM 2655 C CA . ARG A 1 172 ? -12.64027 -6.00496 -4.65335 1.000 15.48280 221 ARG A CA 1
ATOM 2656 C C . ARG A 1 172 ? -11.56196 -6.48061 -5.61599 1.000 15.00429 221 ARG A C 1
ATOM 2657 O O . ARG A 1 172 ? -11.42912 -5.94606 -6.71812 1.000 15.10071 221 ARG A O 1
ATOM 2678 N N . THR A 1 173 ? -10.75023 -7.45114 -5.20632 1.000 15.56406 222 THR A N 1
ATOM 2679 C CA . THR A 1 173 ? -9.75121 -7.96050 -6.13309 1.000 17.28141 222 THR A CA 1
ATOM 2680 C C . THR A 1 173 ? -10.38045 -8.72435 -7.30603 1.000 17.31103 222 THR A C 1
ATOM 2681 O O . THR A 1 173 ? -9.80893 -8.72772 -8.40207 1.000 17.11650 222 THR A O 1
ATOM 2692 N N . LEU A 1 174 ? -11.54040 -9.36598 -7.12286 1.000 15.16826 223 LEU A N 1
ATOM 2693 C CA . LEU A 1 174 ? -12.16750 -10.03228 -8.26479 1.000 16.35160 223 LEU A CA 1
ATOM 2694 C C . LEU A 1 174 ? -12.64571 -9.02035 -9.29060 1.000 14.19305 223 LEU A C 1
ATOM 2695 O O . LEU A 1 174 ? -12.51025 -9.23868 -10.50998 1.000 13.96341 223 LEU A O 1
ATOM 2711 N N . GLN A 1 175 ? -13.21873 -7.91004 -8.82262 1.000 12.50641 224 GLN A N 1
ATOM 2712 C CA . GLN A 1 175 ? -13.60381 -6.82880 -9.71296 1.000 14.00983 224 GLN A CA 1
ATOM 2713 C C . GLN A 1 175 ? -12.39523 -6.27909 -10.45718 1.000 14.55916 224 GLN A C 1
ATOM 2714 O O . GLN A 1 175 ? -12.48548 -5.96583 -11.63738 1.000 16.38315 224 GLN A O 1
ATOM 2728 N N . GLU A 1 176 ? -11.24875 -6.17333 -9.77558 1.000 15.48475 225 GLU A N 1
ATOM 2729 C CA . GLU A 1 176 ? -10.04114 -5.68074 -10.45032 1.000 17.58015 225 GLU A CA 1
ATOM 2730 C C . GLU A 1 176 ? -9.51760 -6.70796 -11.44996 1.000 17.73743 225 GLU A C 1
ATOM 2731 O O . GLU A 1 176 ? -9.09532 -6.34510 -12.55137 1.000 17.06521 225 GLU A O 1
ATOM 2743 N N . LEU A 1 177 ? -9.52019 -7.98753 -11.07352 1.000 14.58799 226 LEU A N 1
ATOM 2744 C CA . LEU A 1 177 ? -9.14268 -9.04785 -12.01680 1.000 15.41227 226 LEU A CA 1
ATOM 2745 C C . LEU A 1 177 ? -9.99750 -8.97672 -13.27214 1.000 15.29547 226 LEU A C 1
ATOM 2746 O O . LEU A 1 177 ? -9.50105 -9.09324 -14.39945 1.000 17.13936 226 LEU A O 1
ATOM 2762 N N . TYR A 1 178 ? -11.31364 -8.83122 -13.09009 1.000 14.60232 227 TYR A N 1
ATOM 2763 C CA . TYR A 1 178 ? -12.22957 -8.80046 -14.21878 1.000 15.71063 227 TYR A CA 1
ATOM 2764 C C . TYR A 1 178 ? -11.91618 -7.62126 -15.12069 1.000 20.10190 227 TYR A C 1
ATOM 2765 O O . TYR A 1 178 ? -11.96898 -7.72970 -16.34461 1.000 18.15876 227 TYR A O 1
ATOM 2783 N N . ARG A 1 179 ? -11.56630 -6.48784 -14.52379 1.000 17.30087 228 ARG A N 1
ATOM 2784 C CA . ARG A 1 179 ? -11.20530 -5.31282 -15.30212 1.000 15.6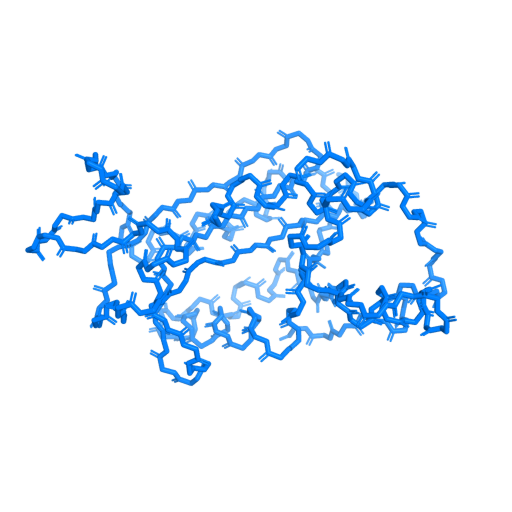3697 228 ARG A CA 1
ATOM 2785 C C . ARG A 1 179 ? -9.92846 -5.56277 -16.10404 1.000 17.17033 228 ARG A C 1
ATOM 2786 O O . ARG A 1 179 ? -9.83733 -5.15393 -17.26608 1.000 21.20323 228 ARG A O 1
ATOM 2807 N N . VAL A 1 180 ? -8.93914 -6.23072 -15.50176 1.000 17.38025 229 VAL A N 1
ATOM 2808 C CA . VAL A 1 180 ? -7.67782 -6.53907 -16.18242 1.000 18.94215 229 VAL A CA 1
ATOM 2809 C C . VAL A 1 180 ? -7.91800 -7.49627 -17.33572 1.000 18.81951 229 VAL A C 1
ATOM 2810 O O . VAL A 1 180 ? -7.37294 -7.33874 -18.43919 1.000 19.00872 229 VAL A O 1
ATOM 2823 N N . TRP A 1 181 ? -8.76188 -8.48701 -17.11659 1.000 15.25616 230 TRP A N 1
ATOM 2824 C CA . TRP A 1 181 ? -8.99033 -9.50462 -18.13335 1.000 16.31189 230 TRP A CA 1
ATOM 2825 C C . TRP A 1 181 ? -9.80751 -8.98110 -19.29444 1.000 21.52947 230 TRP A C 1
ATOM 2826 O O . TRP A 1 181 ? -9.64355 -9.46752 -20.42645 1.000 21.00802 230 TRP A O 1
ATOM 2847 N N . ARG A 1 182 ? -10.68532 -8.01249 -19.03229 1.000 19.77571 231 ARG A N 1
ATOM 2848 C CA . ARG A 1 182 ? -11.54692 -7.40916 -20.04370 1.000 20.03919 231 ARG A CA 1
ATOM 2849 C C . ARG A 1 182 ? -12.27167 -8.46391 -20.88544 1.000 23.56672 231 ARG A C 1
ATOM 2850 O O . ARG A 1 182 ? -12.16023 -8.47997 -22.11526 1.000 22.08828 231 ARG A O 1
ATOM 2871 N N . PRO A 1 183 ? -13.03963 -9.34154 -20.25679 1.000 19.19312 232 PRO A N 1
ATOM 2872 C CA . PRO A 1 183 ? -13.70297 -10.41117 -21.01737 1.000 16.79551 232 PRO A CA 1
ATOM 2873 C C . PRO A 1 183 ? -14.74759 -9.85790 -21.94982 1.000 15.45852 232 PRO A C 1
ATOM 2874 O O . PRO A 1 183 ? -15.47386 -8.91695 -21.61461 1.000 18.21643 232 PRO A O 1
ATOM 2885 N N . SER A 1 184 ? -14.76102 -10.40270 -23.16837 1.000 19.85447 233 SER A N 1
ATOM 2886 C CA . SER A 1 184 ? -15.76264 -10.02091 -24.13394 1.000 19.09325 233 SER A CA 1
ATOM 2887 C C . SER A 1 184 ? -17.11946 -10.55858 -23.71349 1.000 19.84357 233 SER A C 1
ATOM 2888 O O . SER A 1 184 ? -17.23330 -11.50063 -22.94125 1.000 18.74310 233 SER A O 1
ATOM 2896 N N . LEU A 1 185 ? -18.16913 -9.95037 -24.25265 1.000 17.96036 234 LEU A N 1
ATOM 2897 C CA . LEU A 1 185 ? -19.50581 -10.45368 -23.98289 1.000 21.01104 234 LEU A CA 1
ATOM 2898 C C . LEU A 1 185 ? -19.68816 -11.86627 -24.50305 1.000 24.92529 234 LEU A C 1
ATOM 2899 O O . LEU A 1 185 ? -20.42759 -12.65016 -23.90435 1.000 22.15641 234 LEU A O 1
ATOM 2915 N N . GLU A 1 186 ? -19.03250 -12.22199 -25.61031 1.000 22.52433 235 GLU A N 1
ATOM 2916 C CA . GLU A 1 186 ? -19.19953 -13.57463 -26.14809 1.000 27.48158 235 GLU A CA 1
ATOM 2917 C C . GLU A 1 186 ? -18.59182 -14.60290 -25.21476 1.000 23.81982 235 GLU A C 1
ATOM 2918 O O . GLU A 1 186 ? -19.17294 -15.66827 -25.00274 1.000 20.83238 235 GLU A O 1
ATOM 2930 N N . LEU A 1 187 ? -17.43373 -14.28266 -24.62556 1.000 21.43962 236 LEU A N 1
ATOM 2931 C CA . LEU A 1 187 ? -16.88338 -15.12933 -23.57483 1.000 18.53917 236 LEU A CA 1
ATOM 2932 C C . LEU A 1 187 ? -17.77740 -15.11660 -22.34422 1.000 16.55468 236 LEU A C 1
ATOM 2933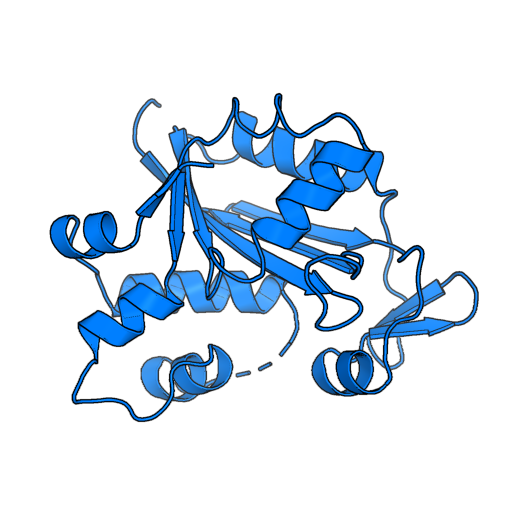 O O . LEU A 1 187 ? -18.09010 -16.16751 -21.77220 1.000 17.93966 236 LEU A O 1
ATOM 2949 N N . ARG A 1 188 ? -18.21231 -13.93477 -21.91382 1.000 16.19202 237 ARG A N 1
ATOM 2950 C CA . ARG A 1 188 ? -19.02090 -13.87335 -20.70510 1.000 15.57813 237 ARG A CA 1
ATOM 2951 C C . ARG A 1 188 ? -20.26956 -14.73598 -20.82894 1.000 19.55944 237 ARG A C 1
ATOM 2952 O O . ARG A 1 188 ? -20.63415 -15.44323 -19.87803 1.000 16.75132 237 ARG A O 1
ATOM 2973 N N . ASP A 1 189 ? -20.93423 -14.68993 -21.99407 1.000 19.47103 238 ASP A N 1
ATOM 2974 C CA . ASP A 1 189 ? -22.15236 -15.46238 -22.19213 1.000 19.07387 238 ASP A CA 1
ATOM 2975 C C . ASP A 1 189 ? -21.90756 -16.94732 -22.03688 1.000 17.53456 238 ASP A C 1
ATOM 2976 O O . ASP A 1 189 ? -22.81486 -17.69448 -21.64533 1.000 22.88596 238 ASP A O 1
ATOM 2985 N N . ASN A 1 190 ? -20.70538 -17.40007 -22.35646 1.000 17.69915 239 ASN A N 1
ATOM 2986 C CA . ASN A 1 190 ? -20.36632 -18.78980 -22.19236 1.000 16.82980 239 ASN A CA 1
ATOM 2987 C C . ASN A 1 190 ? -20.37033 -19.20591 -20.72898 1.000 16.25703 239 ASN A C 1
ATOM 2988 O O . ASN A 1 190 ? -20.40465 -20.39065 -20.44246 1.000 17.48301 239 ASN A O 1
ATOM 2999 N N . HIS A 1 191 ? -20.28161 -18.23906 -19.79689 1.000 14.31796 240 HIS A N 1
ATOM 3000 C CA . HIS A 1 191 ? -20.08821 -18.52434 -18.38335 1.000 12.79258 240 HIS A CA 1
ATOM 3001 C C . HIS A 1 191 ? -21.13316 -17.84867 -17.53811 1.000 17.20387 240 HIS A C 1
ATOM 3002 O O . HIS A 1 191 ? -20.93422 -17.65265 -16.33342 1.000 15.87341 240 HIS A O 1
ATOM 3016 N N . THR A 1 192 ? -22.28803 -17.58946 -18.13194 1.000 16.58541 241 THR A N 1
ATOM 3017 C CA . THR A 1 192 ? -23.43303 -17.02303 -17.45107 1.000 16.83066 241 THR A CA 1
ATOM 3018 C C . THR A 1 192 ? -24.49785 -18.09434 -17.25008 1.000 20.30157 241 THR A C 1
ATOM 3019 O O . THR A 1 192 ? -24.83933 -18.83588 -18.17704 1.000 17.33331 241 THR A O 1
ATOM 3030 N N . PHE A 1 193 ? -25.03821 -18.16173 -16.04724 1.000 18.22223 242 PHE A N 1
ATOM 3031 C CA . PHE A 1 193 ? -26.11590 -19.09321 -15.75536 1.000 17.50875 242 PHE A CA 1
ATOM 3032 C C . PHE A 1 193 ? -27.27014 -18.36351 -15.08600 1.000 17.81617 242 PHE A C 1
ATOM 3033 O O . PHE A 1 193 ? -27.11108 -17.29049 -14.49725 1.000 16.18147 242 PHE A O 1
ATOM 3050 N N . ARG A 1 194 ? -28.43660 -18.97547 -15.16668 1.000 20.60641 243 ARG A N 1
ATOM 3051 C CA . ARG A 1 194 ? -29.64026 -18.35289 -14.64060 1.000 19.95209 243 ARG A CA 1
ATOM 3052 C C . ARG A 1 194 ? -29.84225 -18.73799 -13.18959 1.000 19.88808 243 ARG A C 1
ATOM 3053 O O . ARG A 1 194 ? -29.67384 -19.89795 -12.80573 1.000 22.23840 243 ARG A O 1
ATOM 3074 N N . LEU A 1 195 ? -30.25330 -17.76439 -12.39086 1.000 19.47284 244 LEU A N 1
ATOM 3075 C CA . LEU A 1 195 ? -30.54286 -17.99713 -10.98264 1.000 24.46168 244 LEU A CA 1
ATOM 3076 C C . LEU A 1 195 ? -31.94564 -18.55111 -10.77174 1.000 27.77612 244 LEU A C 1
ATOM 3077 O O . LEU A 1 195 ? -32.22503 -19.18198 -9.73797 1.000 30.19598 244 LEU A O 1
#

Solvent-accessible surface area: 10074 Å² total; per-residue (Å²): 108,129,136,93,24,41,0,5,1,25,9,15,15,4,11,158,76,42,74,190,5,4,0,1,4,0,0,0,1,6,52,86,65,72,24,47,27,35,0,62,16,129,58,115,28,70,141,34,15,27,140,79,13,17,2,102,54,81,72,91,53,2,21,26,148,138,155,75,33,171,51,49,89,14,74,104,1,0,31,24,2,0,104,13,3,76,86,85,10,144,19,148,21,8,0,0,0,24,48,0,133,167,38,7,15,42,0,0,102,52,0,1,97,98,56,66,14,2,112,61,0,87,89,18,4,51,60,0,0,7,0,24,35,0,0,123,53,58,37,152,155,76,26,174,107,28,54,22,70,50,0,15,109,99,50,31,155,141,109,32,0,34,110,31,0,128,26,3,40,61,0,22,157,64,18,204,21,56,101,134,25,24,90,102,23,33,37,169,16

Sequence (189 aa):
SEEETLVFFDLETTGLDTSRCDIVQLSAISGAQVFSVYLLPRCCITEGASQVTGLWVDGSTLMLRERPVQTVPHQQALTGFIRFLQNQTFGRPILVGHNSRRRFDDWPILRRVLEEFGLLQEFRSSCASECVDTLSLSREMFRNALQKFSQPFLVQHFLQQHDASEDVRTLQELYRVWRPSLELRDNHTFRL

Organism: Danio rerio (NCBI:txid7955)

InterPro domains:
  IPR012337 Ribonuclease H-like superfamily [SSF53098] (55-233)
  IPR013520 Ribonuclease H-like domain [PF00929] (58-227)
  IPR013520 Ribonuclease H-like domain [SM00479] (56-236)
  IPR036397 Ribonuclease H superfamily [G3DSA:3.30.420.10] (54-242)
  IPR040393 Three-prime repair exonuclease 1/2 [PTHR13058] (52-240)

Secondary structure (DSSP, 8-state):
--SEEEEEEEEEESSS-TTTPPEEEEEEEETTEEEEEE---SSPPPHHHHHHH-EEEETTEEEETTEE--B--HHHHHHHHHHHHHHSSSSEEEEEETTIIIIIHHHHHHHHHHTT-HHHHHHH--EEEEHHHHHHHHTTTT-S---HHHHHHHHH----HHHHHHHHHHHHHHH---HHHHHHTEEE-

Foldseek 3Di:
DADEWEKEKDFQWLDADLLDIATQKIWIDTPHDIDIFGAQDPDARDPVSCVVQVWHDDDRFIDNPPHTDDHDYLLVNLVVVLCCLVPPNPHQYEYEYACCVPHVVSNNCNSCVVNPRNVSSCVRYWKYFHVQVLVCVLQVVNDPDRPQVVLCCVQVVDPDRRVSSVSVVVSCVSSVDDPVSRVVGMDTD

B-factor: mean 25.73, std 11.04, range [10.67, 90.4]

Radius of gyration: 16.13 Å; Cα contacts (8 Å, |Δi|>4): 341; chains: 1; bounding box: 39×33×49 Å

Nearest PDB structures (foldseek):
  5l80-assembly1_A  TM=8.220E-01  e=3.016E-11  Drosophila melanogaster
  5l80-assembly1_B  TM=8.329E-01  e=9.495E-11  Drosophila melanogaster
  5l7z-assembly1_A-2  TM=8.233E-01  e=1.071E-10  Drosophila melanogaster
  3c95-assembly1_A  TM=7.685E-01  e=4.218E-08  Escherichia coli
  4js5-assembly2_B  TM=7.469E-01  e=6.059E-08  Escherichia coli K-12